Protein AF-A0A4Q3REG4-F1 (afdb_monomer)

Foldseek 3Di:
DPPDPVVVVVVVVVVPPDPPVVVPDDPPPDDDLCRQLVAQVSLVVLLVVLVVLCCDCLEVVPLLVLLVVLCDDPDPLPPDDDLSSCSNVVVDDPDHCSVVSHLVSLVVLLLSLQSSVVSLVRDDPCSLVSLLSSLQSNLVSLVSQQVNPHDDPPPDVQQQDFGAFRDNHNDPDDGGTGGSVVSNVSSVVSNVSSVVRHDPDDDPPHD

Solvent-accessible surface area (backbone atoms only — not comparable to full-atom values): 11800 Å² total; per-residue (Å²): 133,85,80,57,70,68,58,56,54,54,52,56,59,58,71,69,69,70,67,65,70,74,78,63,64,75,65,84,96,55,82,48,69,73,70,38,50,62,37,43,66,34,42,51,54,55,55,59,52,47,54,60,53,41,59,26,57,51,23,75,47,42,36,52,60,52,56,53,51,40,68,52,82,90,61,88,64,87,82,51,59,70,56,59,30,24,51,48,70,69,60,68,62,98,73,36,70,69,61,51,44,26,53,52,41,35,49,50,45,26,36,52,21,23,48,51,60,76,47,44,85,49,34,70,93,58,29,53,47,54,48,11,53,28,26,35,49,28,18,52,32,52,50,58,46,33,68,74,67,26,70,60,90,66,77,37,99,76,24,72,51,62,21,42,62,75,72,86,62,66,68,90,72,88,68,70,60,34,27,40,44,61,49,51,55,50,26,52,53,25,40,56,49,13,64,73,38,42,72,96,68,66,62,91,95,37,123

Sequence (207 aa):
MKFNKFSIVLLALLALTSCKKFLERPPEGQLTKDVALKDEQGLLDFMNGIYGYIGDADYMGGRVQILNDLLGDELKGDRFTGDFAEIYKRQNSIFGGTRDAMYLKAYKVIDRSNVALENLGVASSQKSFIEGQAKFFRGMSHFELVRLFAQPWGYTPDNSHLGIPLRIVSSAQALNRATVKEVYDQIIADLKAADTLLPASSANGKF

pLDDT: mean 89.47, std 12.59, range [46.34, 98.88]

Secondary structure (DSSP, 8-state):
----HHH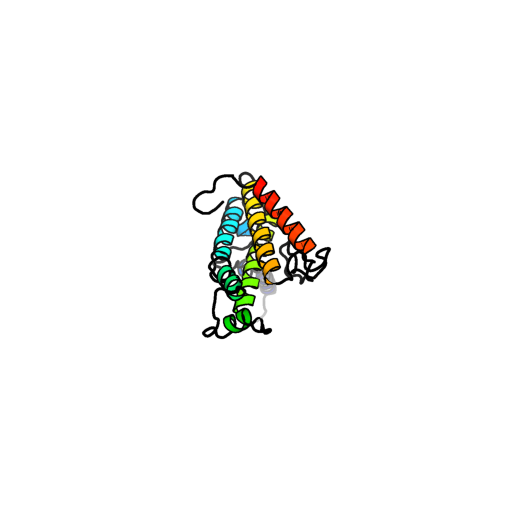HHHHHHHTT---HHHH--PPTT---HHHHTSSHHHHHHHHHHHHHHHSSTTTTTTHHHHHHHHHSSS---TT--HHHHHHHHT---S--HHHHHHHHHHHHHHHHHHHHHHTGGG-STTHHHHHHHHHHHHHHHHHHHHHHHSPPTTSSTT--SEEEE---S---S--PEEEHHHHHHHHHHHHHHHHHHS-SS-BTTB-

Radius of gyration: 25.22 Å; Cα contacts (8 Å, |Δi|>4): 231; chains: 1; bounding box: 55×36×93 Å

Structure (mmCIF, N/CA/C/O backbone):
data_AF-A0A4Q3REG4-F1
#
_entry.id   AF-A0A4Q3REG4-F1
#
loop_
_atom_site.group_PDB
_atom_site.id
_atom_site.type_symbol
_atom_site.label_atom_id
_atom_site.label_alt_id
_atom_site.label_comp_id
_atom_site.label_asym_id
_atom_site.label_entity_id
_atom_site.label_seq_id
_atom_site.pdbx_PDB_ins_code
_atom_site.Cartn_x
_atom_site.Cartn_y
_atom_site.Cartn_z
_atom_site.occupancy
_atom_site.B_iso_or_equiv
_atom_site.auth_seq_id
_atom_site.auth_comp_id
_atom_site.auth_asym_id
_atom_site.auth_atom_id
_atom_site.pdbx_PDB_model_num
ATOM 1 N N . MET A 1 1 ? 33.949 14.200 66.093 1.00 46.34 1 MET A N 1
ATOM 2 C CA . MET A 1 1 ? 32.469 14.274 66.047 1.00 46.34 1 MET A CA 1
ATOM 3 C C . MET A 1 1 ? 31.914 12.854 66.055 1.00 46.34 1 MET A C 1
ATOM 5 O O . MET A 1 1 ? 32.239 12.095 65.153 1.00 46.34 1 MET A O 1
ATOM 9 N N . LYS A 1 2 ? 31.172 12.447 67.096 1.00 52.69 2 LYS A N 1
ATOM 10 C CA . LYS A 1 2 ? 30.536 11.118 67.155 1.00 52.69 2 LYS A CA 1
ATOM 11 C C . LYS A 1 2 ? 29.239 11.186 66.346 1.00 52.69 2 LYS A C 1
ATOM 13 O O . LYS A 1 2 ? 28.274 11.783 66.810 1.00 52.69 2 LYS A O 1
ATOM 18 N N . PHE A 1 3 ? 29.232 10.648 65.129 1.00 56.88 3 PHE A N 1
ATOM 19 C CA . PHE A 1 3 ? 28.008 10.572 64.330 1.00 56.88 3 PHE A CA 1
ATOM 20 C C . PHE A 1 3 ? 26.999 9.660 65.039 1.00 56.88 3 PHE A C 1
ATOM 22 O O . PHE A 1 3 ? 27.306 8.514 65.372 1.00 56.88 3 PHE A O 1
ATOM 29 N N . ASN A 1 4 ? 25.814 10.197 65.332 1.00 66.56 4 ASN A N 1
ATOM 30 C CA . ASN A 1 4 ? 24.763 9.477 66.036 1.00 66.56 4 ASN A CA 1
ATOM 31 C C . ASN A 1 4 ? 24.224 8.370 65.114 1.00 66.56 4 ASN A C 1
ATOM 33 O O . ASN A 1 4 ? 23.751 8.662 64.016 1.00 66.56 4 ASN A O 1
ATOM 37 N N . LYS A 1 5 ? 24.303 7.099 65.536 1.00 70.75 5 LYS A N 1
ATOM 38 C CA . LYS A 1 5 ? 23.916 5.933 64.709 1.00 70.75 5 LYS A CA 1
ATOM 39 C C . LYS A 1 5 ? 22.473 6.036 64.190 1.00 70.75 5 LYS A C 1
ATOM 41 O O . LYS A 1 5 ? 22.180 5.562 63.098 1.00 70.75 5 LYS A O 1
ATOM 46 N N . PHE A 1 6 ? 21.608 6.733 64.929 1.00 75.19 6 PHE A N 1
ATOM 47 C CA . PHE A 1 6 ? 20.222 7.019 64.549 1.00 75.19 6 PHE A CA 1
ATOM 48 C C . PHE A 1 6 ? 20.100 7.900 63.291 1.00 75.19 6 PHE A C 1
ATOM 50 O O . PHE A 1 6 ? 19.226 7.679 62.459 1.00 75.19 6 PHE A O 1
ATOM 57 N N . SER A 1 7 ? 21.013 8.858 63.107 1.00 72.94 7 SER A N 1
ATOM 58 C CA . SER A 1 7 ? 21.026 9.755 61.944 1.00 72.94 7 SER A CA 1
ATOM 59 C C . SER A 1 7 ? 21.459 9.041 60.660 1.00 72.94 7 SER A C 1
ATOM 61 O O . SER A 1 7 ? 20.984 9.387 59.585 1.00 72.94 7 SER A O 1
ATOM 63 N N . ILE A 1 8 ? 22.318 8.020 60.766 1.00 78.25 8 ILE A N 1
ATOM 64 C CA . ILE A 1 8 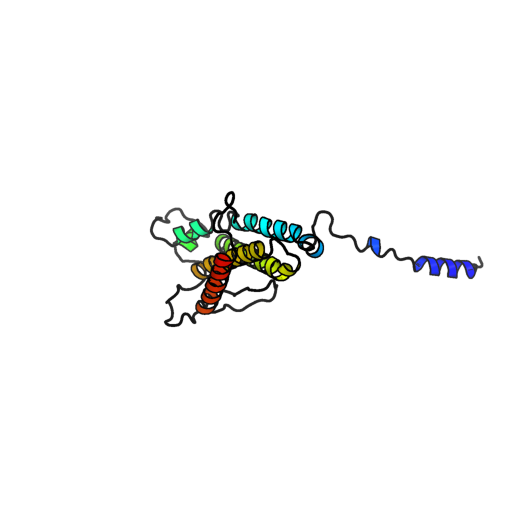? 22.774 7.218 59.617 1.00 78.25 8 ILE A CA 1
ATOM 65 C C . ILE A 1 8 ? 21.641 6.318 59.107 1.00 78.25 8 ILE A C 1
ATOM 67 O O . ILE A 1 8 ? 21.429 6.218 57.901 1.00 78.25 8 ILE A O 1
ATOM 71 N N . VAL A 1 9 ? 20.872 5.715 60.018 1.00 81.06 9 VAL A N 1
ATOM 72 C CA . VAL A 1 9 ? 19.710 4.882 59.666 1.00 81.06 9 VAL A CA 1
ATOM 73 C C . VAL A 1 9 ? 18.612 5.724 59.010 1.00 81.06 9 VAL A C 1
ATOM 75 O O . VAL A 1 9 ? 18.063 5.321 57.988 1.00 81.06 9 VAL A O 1
ATOM 78 N N . LEU A 1 10 ? 18.343 6.925 59.530 1.00 79.06 10 LEU A N 1
ATOM 79 C CA . LEU A 1 10 ? 17.345 7.830 58.954 1.00 79.06 10 LEU A CA 1
ATOM 80 C C . LEU A 1 10 ? 17.724 8.298 57.535 1.00 79.06 10 LEU A C 1
ATOM 82 O O . LEU A 1 10 ? 16.867 8.363 56.656 1.00 79.06 10 LEU A O 1
ATOM 86 N N . LEU A 1 11 ? 19.012 8.561 57.288 1.00 76.81 11 LEU A N 1
ATOM 87 C CA . LEU A 1 11 ? 19.520 8.940 55.966 1.00 76.81 11 LEU A CA 1
ATOM 88 C C . LEU A 1 11 ? 19.444 7.775 54.960 1.00 76.81 11 LEU A C 1
ATOM 90 O O . LEU A 1 11 ? 19.113 7.987 53.796 1.00 76.81 11 LEU A O 1
ATOM 94 N N . ALA A 1 12 ? 19.684 6.541 55.416 1.00 76.75 12 ALA A N 1
ATOM 95 C CA . ALA A 1 12 ? 19.541 5.339 54.594 1.00 76.75 12 ALA A CA 1
ATOM 96 C C . ALA A 1 12 ? 18.074 5.046 54.219 1.00 76.75 12 ALA A C 1
ATOM 98 O O . ALA A 1 12 ? 17.802 4.610 53.103 1.00 76.75 12 ALA A O 1
ATOM 99 N N . LEU A 1 13 ? 17.119 5.337 55.111 1.00 74.31 13 LEU A N 1
ATOM 100 C CA . LEU A 1 13 ? 15.682 5.213 54.828 1.00 74.31 13 LEU A CA 1
ATOM 101 C C . LEU A 1 13 ? 15.181 6.258 53.816 1.00 74.31 13 LEU A C 1
ATOM 103 O O . LEU A 1 13 ? 14.320 5.945 52.996 1.00 74.31 13 LEU A O 1
ATOM 107 N N . LEU A 1 14 ? 15.750 7.467 53.813 1.00 70.56 14 LEU A N 1
ATOM 108 C CA . LEU A 1 14 ? 15.436 8.501 52.818 1.00 70.56 14 LEU A CA 1
ATOM 109 C C . LEU A 1 14 ? 15.982 8.155 51.422 1.00 70.56 14 LEU A C 1
ATOM 111 O O . LEU A 1 14 ? 15.334 8.458 50.419 1.00 70.56 14 LEU A O 1
ATOM 115 N N . ALA A 1 15 ? 17.113 7.445 51.345 1.00 68.69 15 ALA A N 1
ATOM 116 C CA . ALA A 1 15 ? 17.712 7.001 50.083 1.00 68.69 15 ALA A CA 1
ATOM 117 C C . ALA A 1 15 ? 16.883 5.937 49.329 1.00 68.69 15 ALA A C 1
ATOM 119 O O . ALA A 1 15 ? 17.114 5.715 48.142 1.00 68.69 15 ALA A O 1
ATOM 120 N N . LEU A 1 16 ? 15.898 5.302 49.979 1.00 69.25 16 LEU A N 1
ATOM 121 C CA . LEU A 1 16 ? 14.999 4.326 49.344 1.00 69.25 16 LEU A CA 1
ATOM 122 C C . LEU A 1 16 ? 13.759 4.968 48.694 1.00 69.25 16 LEU A C 1
ATOM 124 O O . LEU A 1 16 ? 13.006 4.285 47.999 1.00 69.25 16 LEU A O 1
ATOM 128 N N . THR A 1 17 ? 13.550 6.279 48.857 1.00 69.00 17 THR A N 1
ATOM 129 C CA . THR A 1 17 ? 12.438 7.012 48.225 1.00 69.00 17 THR A CA 1
ATOM 130 C C . THR A 1 17 ? 12.810 7.494 46.819 1.00 69.00 17 THR A C 1
ATOM 132 O O . THR A 1 17 ? 12.911 8.681 46.532 1.00 69.00 17 THR A O 1
ATOM 135 N N . SER A 1 18 ? 13.050 6.554 45.904 1.00 66.06 18 SER A N 1
ATOM 136 C CA . SER A 1 18 ? 13.246 6.884 44.488 1.00 66.06 18 SER A CA 1
ATOM 137 C C . SER A 1 18 ? 11.902 7.227 43.833 1.00 66.06 18 SER A C 1
ATOM 139 O O . SER A 1 18 ? 10.995 6.392 43.753 1.00 66.06 18 SER A O 1
ATOM 141 N N . CYS A 1 19 ? 11.763 8.464 43.351 1.00 65.94 19 CYS A N 1
ATOM 142 C CA . CYS A 1 19 ? 10.618 8.914 42.562 1.00 65.94 19 CYS A CA 1
ATOM 143 C C . CYS A 1 19 ? 10.599 8.226 41.186 1.00 65.94 19 CYS A C 1
ATOM 145 O O . CYS A 1 19 ? 11.043 8.804 40.195 1.00 65.94 19 CYS A O 1
ATOM 147 N N . LYS A 1 20 ? 10.025 7.018 41.097 1.00 59.12 20 LYS A N 1
ATOM 148 C CA . LYS A 1 20 ? 9.842 6.292 39.821 1.00 59.12 20 LYS A CA 1
ATOM 149 C C . LYS A 1 20 ? 9.162 7.146 38.734 1.00 59.12 20 LYS A C 1
ATOM 151 O O . LYS A 1 20 ? 9.571 7.117 37.580 1.00 59.12 20 LYS A O 1
ATOM 156 N N . LYS A 1 21 ? 8.203 7.996 39.126 1.00 58.97 21 LYS A N 1
ATOM 157 C CA . LYS A 1 21 ? 7.442 8.879 38.219 1.00 58.97 21 LYS A CA 1
ATOM 158 C C . LYS A 1 21 ? 8.269 9.968 37.516 1.00 58.97 21 LYS A C 1
ATOM 160 O O . LYS A 1 21 ? 7.788 10.528 36.543 1.00 58.97 21 LYS A O 1
ATOM 165 N N . PHE A 1 22 ? 9.473 10.300 37.994 1.00 64.75 22 PHE A N 1
ATOM 166 C CA . PHE A 1 22 ? 10.332 11.292 37.328 1.00 64.75 22 PHE A CA 1
ATOM 167 C C . PHE A 1 22 ? 11.060 10.705 36.107 1.00 64.75 22 PHE A C 1
ATOM 169 O O . PHE A 1 22 ? 11.344 11.425 35.155 1.00 64.75 22 PHE A O 1
ATOM 176 N N . LEU A 1 23 ? 11.342 9.398 36.130 1.00 63.78 23 LEU A N 1
ATOM 177 C CA . LEU A 1 23 ? 12.020 8.688 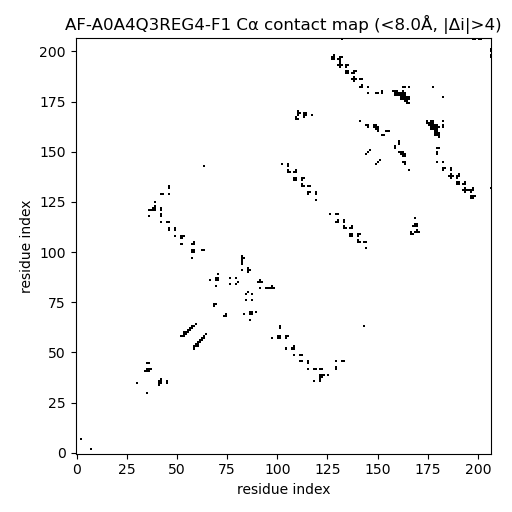35.041 1.00 63.78 23 LEU A CA 1
ATOM 178 C C . LEU A 1 23 ? 11.040 8.189 33.969 1.00 63.78 23 LEU A C 1
ATOM 180 O O . LEU A 1 23 ? 11.423 8.024 32.816 1.00 63.78 23 LEU A O 1
ATOM 184 N N . GLU A 1 24 ? 9.772 7.992 34.330 1.00 66.31 24 GLU A N 1
ATOM 185 C CA . GLU A 1 24 ? 8.699 7.588 33.418 1.00 66.31 24 GLU A CA 1
ATOM 186 C C . GLU A 1 24 ? 7.929 8.817 32.922 1.00 66.31 24 GLU A C 1
ATOM 188 O O . GLU A 1 24 ? 6.772 9.044 33.280 1.00 66.31 24 GLU A O 1
ATOM 193 N N . ARG A 1 25 ? 8.584 9.652 32.109 1.00 60.34 25 ARG A N 1
ATOM 194 C CA . ARG A 1 25 ? 7.901 10.754 31.425 1.00 60.34 25 ARG A CA 1
ATOM 195 C C . ARG A 1 25 ? 7.450 10.265 30.045 1.00 60.34 25 ARG A C 1
ATOM 197 O O . ARG A 1 25 ? 8.316 9.945 29.228 1.00 60.34 25 ARG A O 1
ATOM 204 N N . PRO A 1 26 ? 6.138 10.174 29.755 1.00 64.12 26 PRO A N 1
ATOM 205 C CA . PRO A 1 26 ? 5.700 9.894 28.395 1.00 64.12 26 PRO A CA 1
ATOM 206 C C . PRO A 1 26 ? 6.208 11.009 27.463 1.00 64.12 26 PRO A C 1
ATOM 208 O O . PRO A 1 26 ? 6.357 12.150 27.915 1.00 64.12 26 PRO A O 1
ATOM 211 N N . PRO A 1 27 ? 6.507 10.708 26.188 1.00 63.78 27 PRO A N 1
ATOM 212 C CA . PRO A 1 27 ? 7.001 11.705 25.245 1.00 63.78 27 PRO A CA 1
ATOM 213 C C . PRO A 1 27 ? 6.007 12.869 25.134 1.00 63.78 27 PRO A C 1
ATOM 215 O O . PRO A 1 27 ? 4.854 12.688 24.742 1.00 63.78 27 PRO A O 1
ATOM 218 N N . GLU A 1 28 ? 6.444 14.073 25.508 1.00 56.97 28 GLU A N 1
ATOM 219 C CA . GLU A 1 28 ? 5.602 15.267 25.440 1.00 56.97 28 GLU A CA 1
ATOM 220 C C . GLU A 1 28 ? 5.254 15.573 23.976 1.00 56.97 28 GLU A C 1
ATOM 222 O O . GLU A 1 28 ? 6.120 15.610 23.104 1.00 56.97 28 GLU A O 1
ATOM 227 N N . GLY A 1 29 ? 3.961 15.749 23.698 1.00 59.25 29 GLY A N 1
ATOM 228 C CA . GLY A 1 29 ? 3.459 16.037 22.353 1.00 59.25 29 GLY A CA 1
ATOM 229 C C . GLY A 1 29 ? 3.320 14.828 21.419 1.00 59.25 29 GLY A C 1
ATOM 230 O O . GLY A 1 29 ? 2.931 15.019 20.270 1.00 59.25 29 GLY A O 1
ATOM 231 N N . GLN A 1 30 ? 3.587 13.596 21.876 1.00 62.06 30 GLN A N 1
ATOM 232 C CA . GLN A 1 30 ? 3.333 12.382 21.091 1.00 62.06 30 GLN A CA 1
ATOM 233 C C . GLN A 1 30 ? 2.226 11.534 21.720 1.00 62.06 30 GLN A C 1
ATOM 235 O O . GLN A 1 30 ? 2.269 11.189 22.898 1.00 62.06 30 GLN A O 1
ATOM 240 N N . LEU A 1 31 ? 1.242 11.154 20.906 1.00 69.31 31 LEU A N 1
ATOM 241 C CA . LEU A 1 31 ? 0.261 10.138 21.278 1.00 69.31 31 LEU A CA 1
ATOM 242 C C . LEU A 1 31 ? 0.919 8.760 21.153 1.00 69.31 31 LEU A C 1
ATOM 244 O O . LEU A 1 31 ? 1.325 8.358 20.061 1.00 69.31 31 LEU A O 1
ATOM 248 N N . THR A 1 32 ? 1.046 8.036 22.266 1.00 77.38 32 THR A N 1
ATOM 249 C CA . THR A 1 32 ? 1.511 6.642 22.237 1.00 77.38 32 THR A CA 1
ATOM 250 C C . THR A 1 32 ? 0.463 5.756 21.563 1.00 77.38 32 THR A C 1
ATOM 252 O O . THR A 1 32 ? -0.725 6.083 21.572 1.00 77.38 32 THR A O 1
ATOM 255 N N . LYS A 1 33 ? 0.879 4.615 20.991 1.00 76.12 33 LYS A N 1
ATOM 256 C CA . LYS A 1 33 ? -0.054 3.666 20.353 1.00 76.12 33 LYS A CA 1
ATOM 257 C C . LYS A 1 33 ? -1.173 3.239 21.309 1.00 76.12 33 LYS A C 1
ATOM 259 O O . LYS A 1 33 ? -2.335 3.282 20.923 1.00 76.12 33 LYS A O 1
ATOM 264 N N . ASP A 1 34 ? -0.822 2.938 22.559 1.00 77.00 34 ASP A N 1
ATOM 265 C CA . ASP A 1 34 ? -1.773 2.493 23.586 1.00 77.00 34 ASP A CA 1
ATOM 266 C C . ASP A 1 34 ? -2.821 3.555 23.928 1.00 77.00 34 ASP A C 1
ATOM 268 O O . ASP A 1 34 ? -3.943 3.223 24.285 1.00 77.00 34 ASP A O 1
ATOM 272 N N . VAL A 1 35 ? -2.473 4.842 23.814 1.00 77.88 35 VAL A N 1
ATOM 273 C CA . VAL A 1 35 ? -3.415 5.946 24.041 1.00 77.88 35 VAL A CA 1
ATOM 274 C C . VAL A 1 35 ? -4.214 6.253 22.775 1.00 77.88 35 VAL A C 1
ATOM 276 O O . VAL A 1 35 ? -5.401 6.553 22.869 1.00 77.88 35 VAL A O 1
ATOM 279 N N . ALA A 1 36 ? -3.583 6.172 21.602 1.00 81.62 36 ALA A N 1
ATOM 280 C CA . ALA A 1 36 ? -4.201 6.484 20.317 1.00 81.62 36 ALA A CA 1
ATOM 281 C C . ALA A 1 36 ? -5.223 5.432 19.864 1.00 81.62 36 ALA A C 1
ATOM 283 O O . ALA A 1 36 ? -6.161 5.777 19.161 1.00 81.62 36 ALA A O 1
ATOM 284 N N . LEU A 1 37 ? -5.048 4.165 20.250 1.00 91.12 37 LEU A N 1
ATOM 285 C CA . LEU A 1 37 ? -5.884 3.038 19.813 1.00 91.12 37 LEU A CA 1
ATOM 286 C C . LEU A 1 37 ? -6.720 2.442 20.956 1.00 91.12 37 LEU A C 1
ATOM 288 O O . LEU A 1 37 ? -7.178 1.309 20.861 1.00 91.12 37 LEU A O 1
ATOM 292 N N . LYS A 1 38 ? -6.899 3.190 22.053 1.00 91.12 38 LYS A N 1
ATOM 293 C CA . LYS A 1 38 ? -7.574 2.706 23.270 1.00 91.12 38 LYS A CA 1
ATOM 294 C C . LYS A 1 38 ? -9.079 2.473 23.106 1.00 91.12 38 LYS A C 1
ATOM 296 O O . LYS A 1 38 ? -9.661 1.709 23.869 1.00 91.12 38 LYS A O 1
ATOM 301 N N . ASP A 1 39 ? -9.711 3.191 22.184 1.00 94.56 39 ASP A N 1
ATOM 302 C CA . ASP A 1 39 ? -11.155 3.200 21.978 1.00 94.56 39 ASP A CA 1
ATOM 303 C C . ASP A 1 39 ? -11.501 3.333 20.488 1.00 94.56 39 ASP A C 1
ATOM 305 O O . ASP A 1 39 ? -10.640 3.564 19.634 1.00 94.56 39 ASP A O 1
ATOM 309 N N . GLU A 1 40 ? -12.782 3.140 20.174 1.00 95.44 40 GLU A N 1
ATOM 310 C CA . GLU A 1 40 ? -13.303 3.177 18.807 1.00 95.44 40 GLU A CA 1
ATOM 311 C C . GLU A 1 40 ? -13.019 4.510 18.102 1.00 95.44 40 GLU A C 1
ATOM 313 O O . GLU A 1 40 ? -12.649 4.511 16.928 1.00 95.44 40 GLU A O 1
ATOM 318 N N . GLN A 1 41 ? -13.135 5.637 18.814 1.00 94.50 41 GLN A N 1
ATOM 319 C CA . GLN A 1 41 ? -12.871 6.956 18.241 1.00 94.50 41 GLN A CA 1
ATOM 320 C C . GLN A 1 41 ? -11.389 7.128 17.902 1.00 94.50 41 GLN A C 1
ATOM 322 O O . GLN A 1 41 ? -11.064 7.577 16.806 1.00 94.50 41 GLN A O 1
ATOM 327 N N . GLY A 1 42 ? -10.485 6.713 18.789 1.00 94.69 42 GLY A N 1
ATOM 328 C CA . GLY A 1 42 ? -9.050 6.735 18.529 1.00 94.69 42 GLY A CA 1
ATOM 329 C C . GLY A 1 42 ? -8.658 5.868 17.330 1.00 94.69 42 GLY A C 1
ATOM 330 O O . GLY A 1 42 ? -7.866 6.290 16.483 1.00 94.69 42 GLY A O 1
ATOM 331 N N . LEU A 1 43 ? -9.273 4.688 17.185 1.00 95.31 43 LEU A N 1
ATOM 332 C CA . LEU A 1 43 ? -9.063 3.836 16.015 1.00 95.31 43 LEU A CA 1
ATOM 333 C C . LEU A 1 43 ? -9.594 4.484 14.721 1.00 95.31 43 LEU A C 1
ATOM 335 O O . LEU A 1 43 ? -8.926 4.417 13.686 1.00 95.31 43 LEU A O 1
ATOM 339 N N . LEU A 1 44 ? -10.745 5.163 14.768 1.00 94.06 44 LEU A N 1
ATOM 340 C CA . LEU A 1 44 ? -11.271 5.945 13.640 1.00 94.06 44 LEU A CA 1
ATOM 341 C C . LEU A 1 44 ? -10.357 7.113 13.265 1.00 94.06 44 LEU A C 1
ATOM 343 O O . LEU A 1 44 ? -10.099 7.342 12.083 1.00 94.06 44 LEU A O 1
ATOM 347 N N . ASP A 1 45 ? -9.832 7.840 14.246 1.00 93.62 45 ASP A N 1
ATOM 348 C CA . ASP A 1 45 ? -8.901 8.947 14.021 1.00 93.62 45 ASP A CA 1
ATOM 349 C C . ASP A 1 45 ? -7.586 8.439 13.414 1.00 93.62 45 ASP A C 1
ATOM 351 O O . ASP A 1 45 ? -7.042 9.023 12.470 1.00 93.62 45 ASP A O 1
ATOM 355 N N . PHE A 1 46 ? -7.103 7.287 13.885 1.00 94.31 46 PHE A N 1
ATOM 356 C CA . PHE A 1 46 ? -5.942 6.617 13.317 1.00 94.31 46 PHE A CA 1
ATOM 357 C C . PHE A 1 46 ? -6.166 6.201 11.855 1.00 94.31 46 PHE A C 1
ATOM 359 O O . PHE A 1 46 ? -5.276 6.425 11.019 1.00 94.31 46 PHE A O 1
ATOM 366 N N . MET A 1 47 ? -7.342 5.639 11.547 1.00 94.38 47 MET A N 1
ATOM 367 C CA . MET A 1 47 ? -7.766 5.305 10.184 1.00 94.38 47 MET A CA 1
ATOM 368 C C . MET A 1 47 ? -7.846 6.545 9.298 1.00 94.38 47 MET A C 1
ATOM 370 O O . MET A 1 47 ? -7.305 6.546 8.194 1.00 94.38 47 MET A O 1
ATOM 374 N N . ASN A 1 48 ? -8.424 7.638 9.799 1.00 92.56 48 ASN A N 1
ATOM 375 C CA . ASN A 1 48 ? -8.460 8.921 9.100 1.00 92.56 48 ASN A CA 1
ATOM 376 C C . ASN A 1 48 ? -7.054 9.424 8.739 1.00 92.56 48 ASN A C 1
ATOM 378 O O . ASN A 1 48 ? -6.857 9.991 7.665 1.00 92.56 48 ASN A O 1
ATOM 382 N N . GLY A 1 49 ? -6.059 9.165 9.591 1.00 93.25 49 GLY A N 1
ATOM 383 C CA . GLY A 1 49 ? -4.662 9.492 9.311 1.00 93.25 49 GLY A CA 1
ATOM 384 C C . GLY A 1 49 ? -4.077 8.776 8.086 1.00 93.25 49 GLY A C 1
ATOM 385 O O . GLY A 1 49 ? -3.134 9.291 7.488 1.00 93.25 49 GLY A O 1
ATOM 386 N N . ILE A 1 50 ? -4.620 7.623 7.670 1.00 95.69 50 ILE A N 1
ATOM 387 C CA . ILE A 1 50 ? -4.150 6.887 6.480 1.00 95.69 50 ILE A CA 1
ATOM 388 C C . ILE A 1 50 ? -4.367 7.702 5.200 1.00 95.69 50 ILE A C 1
ATOM 390 O O . ILE A 1 50 ? -3.493 7.706 4.333 1.00 95.69 50 ILE A O 1
ATOM 394 N N . TYR A 1 51 ? -5.452 8.476 5.110 1.00 94.38 51 TYR A N 1
ATOM 395 C CA . TYR A 1 51 ? -5.718 9.340 3.954 1.00 94.38 51 TYR A CA 1
ATOM 396 C C . TYR A 1 51 ? -4.590 10.348 3.692 1.00 94.38 51 TYR A C 1
ATOM 398 O O . TYR A 1 51 ? -4.302 10.646 2.537 1.00 94.38 51 TYR A O 1
ATOM 406 N N . GLY A 1 52 ? -3.898 10.820 4.736 1.00 94.50 52 GLY A N 1
ATOM 407 C CA . GLY A 1 52 ? -2.734 11.698 4.580 1.00 94.50 52 GLY A CA 1
ATOM 408 C C . GLY A 1 52 ? -1.539 11.011 3.909 1.00 94.50 52 GLY A C 1
ATOM 409 O O . GLY A 1 52 ? -0.810 11.650 3.161 1.00 94.50 52 GLY A O 1
ATOM 410 N N . TYR A 1 53 ? -1.360 9.703 4.122 1.00 95.25 53 TYR A N 1
ATOM 411 C CA . TYR A 1 53 ? -0.329 8.916 3.433 1.00 95.25 53 TYR A CA 1
ATOM 412 C C . TYR A 1 53 ? -0.727 8.583 1.998 1.00 95.25 53 TYR A C 1
ATOM 414 O O . TYR A 1 53 ? 0.138 8.482 1.133 1.00 95.25 53 TYR A O 1
ATOM 422 N N . ILE A 1 54 ? -2.024 8.408 1.750 1.00 95.12 54 ILE A N 1
ATOM 423 C CA . ILE A 1 54 ? -2.560 8.162 0.412 1.00 95.12 54 ILE A CA 1
ATOM 424 C C . ILE A 1 54 ? -2.417 9.409 -0.452 1.00 95.12 54 ILE A C 1
ATOM 426 O O . ILE A 1 54 ? -1.791 9.341 -1.505 1.00 95.12 54 ILE A O 1
ATOM 430 N N . GLY A 1 55 ? -2.913 10.552 0.019 1.00 94.88 55 GLY A N 1
ATOM 431 C CA . GLY A 1 55 ? -2.842 11.828 -0.697 1.00 94.88 55 GLY A CA 1
ATOM 432 C C . GLY A 1 55 ? -1.441 12.438 -0.795 1.00 94.88 55 GLY A C 1
ATOM 433 O O . GLY A 1 55 ? -1.287 13.520 -1.353 1.00 94.88 55 GLY A O 1
ATOM 434 N N . ASP A 1 56 ? -0.423 11.773 -0.255 1.00 96.75 56 ASP A N 1
ATOM 435 C CA . ASP A 1 56 ? 0.959 12.221 -0.322 1.00 96.75 56 ASP A CA 1
ATOM 436 C C . ASP A 1 56 ? 1.476 12.213 -1.769 1.00 96.75 56 ASP A C 1
ATOM 438 O O . ASP A 1 56 ? 1.206 11.286 -2.543 1.00 96.75 56 ASP A O 1
ATOM 442 N N . ALA A 1 57 ? 2.246 13.242 -2.128 1.00 96.75 57 ALA A N 1
ATOM 443 C CA . ALA A 1 57 ? 2.787 13.410 -3.472 1.00 96.75 57 ALA A CA 1
ATOM 444 C C . ALA A 1 57 ? 3.713 12.261 -3.892 1.00 96.75 57 ALA A C 1
ATOM 446 O O . ALA A 1 57 ? 3.837 12.017 -5.087 1.00 96.75 57 ALA A O 1
ATOM 447 N N . ASP A 1 58 ? 4.317 11.535 -2.943 1.00 96.50 58 ASP A N 1
ATOM 448 C CA . ASP A 1 58 ? 5.142 10.356 -3.209 1.00 96.50 58 ASP A CA 1
ATOM 449 C C . ASP A 1 58 ? 4.328 9.075 -3.440 1.00 96.50 58 ASP A C 1
ATOM 451 O O . ASP A 1 58 ? 4.918 8.040 -3.738 1.00 96.50 58 ASP A O 1
ATOM 455 N N . TYR A 1 59 ? 2.994 9.108 -3.352 1.00 97.00 59 TYR A N 1
ATOM 456 C CA . TYR A 1 59 ? 2.142 7.936 -3.575 1.00 97.00 59 TYR A CA 1
ATOM 457 C C . TYR A 1 59 ? 0.945 8.223 -4.492 1.00 97.00 59 TYR A C 1
ATOM 459 O O . TYR A 1 59 ? 1.156 8.450 -5.685 1.00 97.00 59 TYR A O 1
ATOM 467 N N . MET A 1 60 ? -0.300 8.181 -3.993 1.00 95.62 60 MET A N 1
ATOM 468 C CA . MET A 1 60 ? -1.496 8.392 -4.827 1.00 95.62 60 MET A CA 1
ATOM 469 C C . MET A 1 60 ? -1.728 9.869 -5.163 1.00 95.62 60 MET A C 1
ATOM 471 O O . MET A 1 60 ? -2.485 10.158 -6.087 1.00 95.62 60 MET A O 1
ATOM 475 N N . GLY A 1 61 ? -1.051 10.797 -4.476 1.00 95.69 61 GLY A N 1
ATOM 476 C CA . GLY A 1 61 ? -1.089 12.232 -4.768 1.00 95.69 61 GLY A CA 1
ATOM 477 C C . GLY A 1 61 ? -0.389 12.649 -6.069 1.00 95.69 61 GLY A C 1
ATOM 478 O O . GLY A 1 61 ? -0.333 13.838 -6.365 1.00 95.69 61 GLY A O 1
ATOM 479 N N . GLY A 1 62 ? 0.151 11.704 -6.846 1.00 95.19 62 GLY A N 1
ATOM 480 C CA . GLY A 1 62 ? 0.689 11.966 -8.184 1.00 95.19 62 GLY A CA 1
ATOM 481 C C . GLY A 1 62 ? 1.811 11.020 -8.598 1.00 95.19 62 GLY A C 1
ATOM 482 O O . GLY A 1 62 ? 1.989 10.760 -9.789 1.00 95.19 62 GLY A O 1
ATOM 483 N N . ARG A 1 63 ? 2.577 10.477 -7.639 1.00 95.38 63 ARG A N 1
ATOM 484 C CA . ARG A 1 63 ? 3.758 9.670 -7.968 1.00 95.38 63 ARG A CA 1
ATOM 485 C C . ARG A 1 63 ? 3.417 8.427 -8.759 1.00 95.38 63 ARG A C 1
ATOM 487 O O . ARG A 1 63 ? 4.119 8.126 -9.716 1.00 95.38 63 ARG A O 1
ATOM 494 N N . VAL A 1 64 ? 2.367 7.708 -8.376 1.00 95.19 64 VAL A N 1
ATOM 495 C CA . VAL A 1 64 ? 1.974 6.501 -9.103 1.00 95.19 64 VAL A CA 1
ATOM 496 C C . VAL A 1 64 ? 1.617 6.833 -10.541 1.00 95.19 64 VAL A C 1
ATOM 498 O O . VAL A 1 64 ? 2.117 6.174 -11.444 1.00 95.19 64 VAL A O 1
ATOM 501 N N . GLN A 1 65 ? 0.835 7.878 -10.775 1.00 94.06 65 GLN A N 1
ATOM 502 C CA . GLN A 1 65 ? 0.443 8.319 -12.110 1.00 94.06 65 GLN A CA 1
ATOM 503 C C . GLN A 1 65 ? 1.687 8.638 -12.951 1.00 94.06 65 GLN A C 1
ATOM 505 O O . GLN A 1 65 ? 1.881 8.032 -13.999 1.00 94.06 65 GLN A O 1
ATOM 510 N N . ILE A 1 66 ? 2.605 9.450 -12.410 1.00 94.19 66 ILE A N 1
ATOM 511 C CA . ILE A 1 66 ? 3.878 9.791 -13.065 1.00 94.19 66 ILE A CA 1
ATOM 512 C C . ILE A 1 66 ? 4.684 8.535 -13.417 1.00 94.19 66 ILE A C 1
ATOM 514 O O . ILE A 1 66 ? 5.193 8.421 -14.527 1.00 94.19 66 ILE A O 1
ATOM 518 N N . LEU A 1 67 ? 4.822 7.585 -12.487 1.00 93.94 67 LEU A N 1
ATOM 519 C CA . LEU A 1 67 ? 5.588 6.361 -12.732 1.00 93.94 67 LEU A CA 1
ATOM 520 C C . LEU A 1 67 ? 4.975 5.498 -13.840 1.00 93.94 67 LEU A C 1
ATOM 522 O O . LEU A 1 67 ? 5.723 4.916 -14.621 1.00 93.94 67 LEU A O 1
ATOM 526 N N . ASN A 1 68 ? 3.644 5.412 -13.915 1.00 93.19 68 ASN A N 1
ATOM 527 C CA . ASN A 1 68 ? 2.976 4.661 -14.979 1.00 93.19 68 ASN A CA 1
ATOM 528 C C . ASN A 1 68 ? 3.127 5.369 -16.335 1.00 93.19 68 ASN A C 1
ATOM 530 O O . ASN A 1 68 ? 3.475 4.706 -17.307 1.00 93.19 68 ASN A O 1
ATOM 534 N N . ASP A 1 69 ? 2.972 6.694 -16.389 1.00 93.88 69 ASP A N 1
ATOM 535 C CA . ASP A 1 69 ? 3.119 7.465 -17.632 1.00 93.88 69 ASP A CA 1
ATOM 536 C C . ASP A 1 69 ? 4.551 7.406 -18.183 1.00 93.88 69 ASP A C 1
ATOM 538 O O . ASP A 1 69 ? 4.755 7.275 -19.388 1.00 93.88 69 ASP A O 1
ATOM 542 N N . LEU A 1 70 ? 5.564 7.432 -17.305 1.00 94.44 70 LEU A N 1
ATOM 543 C CA . LEU A 1 70 ? 6.968 7.261 -17.700 1.00 94.44 70 LEU A CA 1
ATOM 544 C C . LEU A 1 70 ? 7.253 5.882 -18.309 1.00 94.44 70 LEU A C 1
ATOM 546 O O . LEU A 1 70 ? 8.207 5.748 -19.067 1.00 94.44 70 LEU A O 1
ATOM 550 N N . LEU A 1 71 ? 6.470 4.859 -17.961 1.00 93.00 71 LEU A N 1
ATOM 551 C CA . LEU A 1 71 ? 6.609 3.503 -18.498 1.00 93.00 71 LEU A CA 1
ATOM 552 C C . LEU A 1 71 ? 5.723 3.249 -19.729 1.00 93.00 71 LEU A C 1
ATOM 554 O O . LEU A 1 71 ? 5.849 2.179 -20.336 1.00 93.00 71 LEU A O 1
ATOM 558 N N . GLY A 1 72 ? 4.857 4.202 -20.081 1.00 92.56 72 GLY A N 1
ATOM 559 C CA . GLY A 1 72 ? 4.066 4.214 -21.309 1.00 92.56 72 GLY A CA 1
ATOM 560 C C . GLY A 1 72 ? 4.836 4.764 -22.513 1.00 92.56 72 GLY A C 1
ATOM 561 O O . GLY A 1 72 ? 6.054 4.937 -22.476 1.00 92.56 72 GLY A O 1
ATOM 562 N N . ASP A 1 73 ? 4.111 5.029 -23.596 1.00 92.75 73 ASP A N 1
ATOM 563 C CA . ASP A 1 73 ? 4.626 5.473 -24.899 1.00 92.75 73 ASP A CA 1
ATOM 564 C C . ASP A 1 73 ? 4.163 6.885 -25.309 1.00 92.75 73 ASP A C 1
ATOM 566 O O . ASP A 1 73 ? 4.545 7.387 -26.366 1.00 92.75 73 ASP A O 1
ATOM 570 N N . GLU A 1 74 ? 3.414 7.572 -24.444 1.00 92.56 74 GLU A N 1
ATOM 571 C CA . GLU A 1 74 ? 2.849 8.906 -24.709 1.00 92.56 74 GLU A CA 1
ATOM 572 C C . GLU A 1 74 ? 3.855 10.063 -24.525 1.00 92.56 74 GLU A C 1
ATOM 574 O O . GLU A 1 74 ? 3.627 11.196 -24.960 1.00 92.56 74 GLU A O 1
ATOM 579 N N . LEU A 1 75 ? 4.990 9.812 -23.866 1.00 92.19 75 LEU A N 1
ATOM 580 C CA . LEU A 1 75 ? 6.005 10.821 -23.546 1.00 92.19 75 LEU A CA 1
ATOM 581 C C . LEU A 1 75 ? 7.248 10.623 -24.420 1.00 92.19 75 LEU A C 1
ATOM 583 O O . LEU A 1 75 ? 7.676 9.503 -24.645 1.00 92.19 75 LEU A O 1
ATOM 587 N N . LYS A 1 76 ? 7.881 11.713 -24.878 1.00 89.88 76 LYS A N 1
ATOM 588 C CA . LYS A 1 76 ? 9.093 11.639 -25.729 1.00 89.88 76 LYS A CA 1
ATOM 589 C C . LYS A 1 76 ? 10.399 11.402 -24.962 1.00 89.88 76 LYS A C 1
ATOM 591 O O . LYS A 1 76 ? 11.394 10.998 -25.548 1.00 89.88 76 LYS A O 1
ATOM 596 N N . GLY A 1 77 ? 10.434 11.686 -23.661 1.00 89.88 77 GLY A N 1
ATOM 597 C CA . GLY A 1 77 ? 11.585 11.412 -22.793 1.00 89.88 77 GLY A CA 1
ATOM 598 C C . GLY A 1 77 ? 12.829 12.296 -22.934 1.00 89.88 77 GLY A C 1
ATOM 599 O O . GLY A 1 77 ? 13.649 12.309 -22.018 1.00 89.88 77 GLY A O 1
ATOM 600 N N . ASP A 1 78 ? 12.960 13.084 -24.008 1.00 90.62 78 ASP A N 1
ATOM 601 C CA . ASP A 1 78 ? 14.166 13.876 -24.334 1.00 90.62 78 ASP A CA 1
ATOM 602 C C . ASP A 1 78 ? 14.619 14.863 -23.243 1.00 90.62 78 ASP A C 1
ATOM 604 O O . ASP A 1 78 ? 15.774 15.286 -23.215 1.00 90.62 78 ASP A O 1
ATOM 608 N N . ARG A 1 79 ? 13.703 15.266 -22.356 1.00 92.19 79 ARG A N 1
ATOM 609 C CA . ARG A 1 79 ? 13.950 16.249 -21.289 1.00 92.19 79 ARG A CA 1
ATOM 610 C C . ARG A 1 79 ? 13.984 15.648 -19.887 1.00 92.19 79 ARG A C 1
AT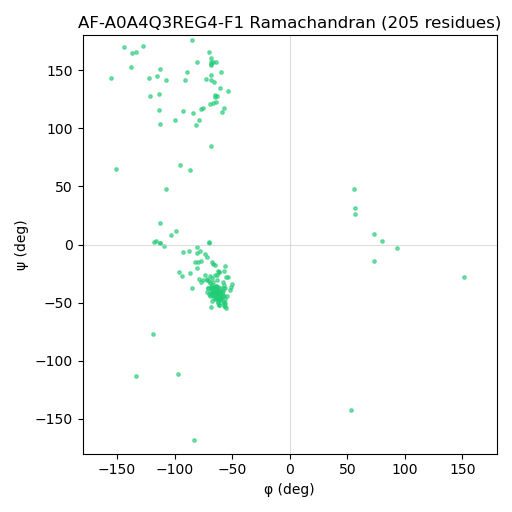OM 612 O O . ARG A 1 79 ? 14.174 16.394 -18.929 1.00 92.19 79 ARG A O 1
ATOM 619 N N . PHE A 1 80 ? 13.774 14.341 -19.737 1.00 93.44 80 PHE A N 1
ATOM 620 C CA . PHE A 1 80 ? 13.850 13.723 -18.417 1.00 93.44 80 PHE A CA 1
ATOM 621 C C . PHE A 1 80 ? 15.302 13.632 -17.953 1.00 93.44 80 PHE A C 1
ATOM 623 O O . PHE A 1 80 ? 16.215 13.353 -18.732 1.00 93.44 80 PHE A O 1
ATOM 630 N N . THR A 1 81 ? 15.503 13.847 -16.657 1.00 92.31 81 THR A N 1
ATOM 631 C CA . THR A 1 81 ? 16.794 13.743 -15.970 1.00 92.31 81 THR A CA 1
ATOM 632 C C . THR A 1 81 ? 16.630 12.939 -14.680 1.00 92.31 81 THR A C 1
ATOM 634 O O . THR A 1 81 ? 15.504 12.693 -14.237 1.00 92.31 81 THR A O 1
ATOM 637 N N . GLY A 1 82 ? 17.749 12.499 -14.095 1.00 91.56 82 GLY A N 1
ATOM 638 C CA . GLY A 1 82 ? 17.759 11.715 -12.855 1.00 91.56 82 GLY A CA 1
ATOM 639 C C . GLY A 1 82 ? 16.860 10.477 -12.923 1.00 91.56 82 GLY A C 1
ATOM 640 O O . GLY A 1 82 ? 16.729 9.856 -13.980 1.00 91.56 82 GLY A O 1
ATOM 641 N N . ASP A 1 83 ? 16.194 10.167 -11.810 1.00 92.25 83 ASP A N 1
ATOM 642 C CA . ASP A 1 83 ? 15.321 8.997 -11.667 1.00 92.25 83 ASP A CA 1
ATOM 643 C C . ASP A 1 83 ? 14.264 8.887 -12.773 1.00 92.25 83 ASP A C 1
ATOM 645 O O . ASP A 1 83 ? 13.995 7.792 -13.259 1.00 92.25 83 ASP A O 1
ATOM 649 N N . PHE A 1 84 ? 13.668 10.003 -13.206 1.00 93.19 84 PHE A N 1
ATOM 650 C CA . PHE A 1 84 ? 12.644 9.971 -14.254 1.00 93.19 84 PHE A CA 1
ATOM 651 C C . PHE A 1 84 ? 13.213 9.526 -15.603 1.00 93.19 84 PHE A C 1
ATOM 653 O O . PHE A 1 84 ? 12.554 8.778 -16.324 1.00 93.19 84 PHE A O 1
ATOM 660 N N . ALA A 1 85 ? 14.447 9.926 -15.928 1.00 93.44 85 ALA A N 1
ATOM 661 C CA . ALA A 1 85 ? 15.125 9.443 -17.128 1.00 93.44 85 ALA A CA 1
ATOM 662 C C . ALA A 1 85 ? 15.440 7.950 -17.031 1.00 93.44 85 ALA A C 1
ATOM 664 O O . ALA A 1 85 ? 15.268 7.230 -18.013 1.00 93.44 85 ALA A O 1
ATOM 665 N N . GLU A 1 86 ? 15.890 7.487 -15.862 1.00 93.44 86 GLU A N 1
ATOM 666 C CA . GLU A 1 86 ? 16.186 6.071 -15.631 1.00 93.44 86 GLU A CA 1
ATOM 667 C C . GLU A 1 86 ? 14.935 5.204 -15.785 1.00 93.44 86 GLU A C 1
ATOM 669 O O . GLU A 1 86 ? 14.973 4.193 -16.487 1.00 93.44 86 GLU A O 1
ATOM 674 N N . ILE A 1 87 ? 13.819 5.626 -15.183 1.00 93.25 87 ILE A N 1
ATOM 675 C CA . ILE A 1 87 ? 12.536 4.921 -15.259 1.00 93.25 87 ILE A CA 1
ATOM 676 C C . ILE A 1 87 ? 12.043 4.871 -16.704 1.00 93.25 87 ILE A C 1
ATOM 678 O O . ILE A 1 87 ? 11.771 3.780 -17.204 1.00 93.25 87 ILE A O 1
ATOM 682 N N . TYR A 1 88 ? 12.013 6.016 -17.394 1.00 94.88 88 TYR A N 1
ATOM 683 C CA . TYR A 1 88 ? 11.572 6.102 -18.788 1.00 94.88 88 TYR A CA 1
ATOM 684 C C . TYR A 1 88 ? 12.405 5.214 -19.720 1.00 94.88 88 TYR A C 1
ATOM 686 O O . TYR A 1 88 ? 11.876 4.457 -20.530 1.00 94.88 88 TYR A O 1
ATOM 694 N N . LYS A 1 89 ? 13.735 5.241 -19.565 1.00 93.44 89 LYS A N 1
ATOM 695 C CA . LYS A 1 89 ? 14.656 4.426 -20.372 1.00 93.44 89 LYS A CA 1
ATOM 696 C C . LYS A 1 89 ? 14.719 2.964 -19.928 1.00 93.44 89 LYS A C 1
ATOM 698 O O . LYS A 1 89 ? 15.402 2.176 -20.576 1.00 93.44 89 LYS A O 1
ATOM 703 N N . ARG A 1 90 ? 14.047 2.596 -18.829 1.00 92.25 90 ARG A N 1
ATOM 704 C CA . ARG A 1 90 ? 14.128 1.274 -18.181 1.00 92.25 90 ARG A CA 1
ATOM 705 C C . ARG A 1 90 ? 15.563 0.900 -17.779 1.00 92.25 90 ARG A C 1
ATOM 707 O O . ARG A 1 90 ? 15.928 -0.271 -17.746 1.00 92.25 90 ARG A O 1
ATOM 714 N N . GLN A 1 91 ? 16.370 1.903 -17.443 1.00 90.94 91 GLN A N 1
ATOM 715 C CA . GLN A 1 91 ? 17.775 1.798 -17.035 1.00 90.94 91 GLN A CA 1
ATOM 716 C C . GLN A 1 91 ? 17.913 2.073 -15.535 1.00 90.94 91 GLN A C 1
ATOM 718 O O . GLN A 1 91 ? 18.724 2.885 -15.104 1.00 90.94 91 GLN A O 1
ATOM 723 N N . ASN A 1 92 ? 17.059 1.425 -14.747 1.00 85.00 92 ASN A N 1
ATOM 724 C CA . ASN A 1 92 ? 16.944 1.680 -13.317 1.00 85.00 92 ASN A CA 1
ATOM 725 C C . ASN A 1 92 ? 18.217 1.261 -12.578 1.00 85.00 92 ASN A C 1
ATOM 727 O O . ASN A 1 92 ? 18.591 0.086 -12.608 1.00 85.00 92 ASN A O 1
ATOM 731 N N . SER A 1 93 ? 18.844 2.208 -11.884 1.00 87.25 93 SER A N 1
ATOM 732 C CA . SER A 1 93 ? 19.933 1.914 -10.960 1.00 87.25 93 SER A CA 1
ATOM 733 C C . SER A 1 93 ? 19.399 1.517 -9.574 1.00 87.25 93 SER A C 1
ATOM 735 O O . SER A 1 93 ? 18.193 1.543 -9.311 1.00 87.25 93 SER A O 1
ATOM 737 N N . ILE A 1 94 ? 20.306 1.140 -8.667 1.00 84.12 94 ILE A N 1
ATOM 738 C CA . ILE A 1 94 ? 19.967 0.925 -7.250 1.00 84.12 94 ILE A CA 1
ATOM 739 C C . ILE A 1 94 ? 19.690 2.237 -6.499 1.00 84.12 94 ILE A C 1
ATOM 741 O O . ILE A 1 94 ? 19.232 2.195 -5.363 1.00 84.12 94 ILE A O 1
ATOM 745 N N . PHE A 1 95 ? 19.990 3.388 -7.106 1.00 80.88 95 PHE A N 1
ATOM 746 C CA . PHE A 1 95 ? 19.716 4.705 -6.550 1.00 80.88 95 PHE A CA 1
ATOM 747 C C . PHE A 1 95 ? 18.445 5.235 -7.211 1.00 80.88 95 PHE A C 1
ATOM 749 O O . PHE A 1 95 ? 18.451 5.583 -8.385 1.00 80.88 95 PHE A O 1
ATOM 756 N N . GLY A 1 96 ? 17.333 5.262 -6.479 1.00 84.75 96 GLY A N 1
ATOM 757 C CA . GLY A 1 96 ? 16.060 5.681 -7.056 1.00 84.75 96 GLY A CA 1
ATOM 758 C C . GLY A 1 96 ? 15.146 6.308 -6.027 1.00 84.75 96 GLY A C 1
ATOM 759 O O . GLY A 1 96 ? 14.073 5.772 -5.773 1.00 84.75 96 GLY A O 1
ATOM 760 N N . GLY A 1 97 ? 15.532 7.457 -5.467 1.00 91.69 97 GLY A N 1
ATOM 761 C CA . GLY A 1 97 ? 14.778 8.126 -4.399 1.00 91.69 97 GLY A CA 1
ATOM 762 C C . GLY A 1 97 ? 13.286 8.289 -4.713 1.00 91.69 97 GLY A C 1
ATOM 763 O O . GLY A 1 97 ? 12.442 8.135 -3.838 1.00 91.69 97 GLY A O 1
ATOM 764 N N . THR A 1 98 ? 12.949 8.497 -5.982 1.00 92.06 98 THR A N 1
ATOM 765 C CA . THR A 1 98 ? 11.585 8.521 -6.512 1.00 92.06 98 THR A CA 1
ATOM 766 C C . THR A 1 98 ? 10.834 7.195 -6.337 1.00 92.06 98 THR A C 1
ATOM 768 O O . THR A 1 98 ? 9.711 7.192 -5.826 1.00 92.06 98 THR A O 1
ATOM 771 N N . ARG A 1 99 ? 11.419 6.068 -6.771 1.00 91.38 99 ARG A N 1
ATOM 772 C CA . ARG A 1 99 ? 10.782 4.744 -6.643 1.00 91.38 99 ARG A CA 1
ATOM 773 C C . ARG A 1 99 ? 10.768 4.296 -5.184 1.00 91.38 99 ARG A C 1
ATOM 775 O O . ARG A 1 99 ? 9.785 3.714 -4.738 1.00 91.38 99 ARG A O 1
ATOM 782 N N . ASP A 1 100 ? 11.833 4.609 -4.451 1.00 94.00 100 ASP A N 1
ATOM 783 C CA . ASP A 1 100 ? 12.032 4.217 -3.060 1.00 94.00 100 ASP A CA 1
ATOM 784 C C . ASP A 1 100 ? 11.030 4.933 -2.156 1.00 94.00 100 ASP A C 1
ATOM 786 O O . ASP A 1 100 ? 10.432 4.308 -1.280 1.00 94.00 100 ASP A O 1
ATOM 790 N N . ALA A 1 101 ? 10.778 6.223 -2.404 1.00 95.31 101 ALA A N 1
ATOM 791 C CA . ALA A 1 101 ? 9.763 6.990 -1.692 1.00 95.31 101 ALA A CA 1
ATOM 792 C C . ALA A 1 101 ? 8.356 6.423 -1.925 1.00 95.31 101 ALA A C 1
ATOM 794 O O . ALA A 1 101 ? 7.620 6.228 -0.954 1.00 95.31 101 ALA A O 1
ATOM 795 N N . MET A 1 102 ? 8.008 6.087 -3.174 1.00 96.00 102 MET A N 1
ATOM 796 C CA . MET A 1 102 ? 6.721 5.460 -3.501 1.00 96.00 102 MET A CA 1
ATOM 797 C C . MET A 1 102 ? 6.565 4.102 -2.823 1.00 96.00 102 MET A C 1
ATOM 799 O O . MET A 1 102 ? 5.567 3.863 -2.136 1.00 96.00 102 MET A O 1
ATOM 803 N N . TYR A 1 103 ? 7.579 3.244 -2.948 1.00 96.44 103 TYR A N 1
ATOM 804 C CA . TYR A 1 103 ? 7.603 1.922 -2.334 1.00 96.44 103 TYR A CA 1
ATOM 805 C C . TYR A 1 103 ? 7.432 2.024 -0.814 1.00 96.44 103 TYR A C 1
ATOM 807 O O . TYR A 1 103 ? 6.564 1.377 -0.223 1.00 96.44 103 TYR A O 1
ATOM 815 N N . LEU A 1 104 ? 8.209 2.901 -0.172 1.00 96.38 104 LEU A N 1
ATOM 816 C CA . LEU A 1 104 ? 8.138 3.149 1.264 1.00 96.38 104 LEU A CA 1
ATOM 817 C C . LEU A 1 104 ? 6.761 3.671 1.684 1.00 96.38 104 LEU A C 1
ATOM 819 O O . LEU A 1 104 ? 6.239 3.255 2.720 1.00 96.38 104 LEU A O 1
ATOM 823 N N . LYS A 1 105 ? 6.162 4.585 0.915 1.00 97.50 105 LYS A N 1
ATOM 824 C CA . LYS A 1 105 ? 4.854 5.158 1.245 1.00 97.50 105 LYS A CA 1
ATOM 825 C C . LYS A 1 105 ? 3.743 4.112 1.147 1.00 97.50 105 LYS A C 1
ATOM 827 O O . LYS A 1 105 ? 2.947 4.013 2.078 1.00 97.50 105 LYS A O 1
ATOM 832 N N . ALA A 1 106 ? 3.745 3.278 0.108 1.00 98.06 106 ALA A N 1
ATOM 833 C CA . ALA A 1 106 ? 2.792 2.179 -0.028 1.00 98.06 106 ALA A CA 1
ATOM 834 C C . ALA A 1 106 ? 2.903 1.179 1.140 1.00 98.06 106 ALA A C 1
ATOM 836 O O . ALA A 1 106 ? 1.895 0.820 1.749 1.00 98.06 106 ALA A O 1
ATOM 837 N N . TYR A 1 107 ? 4.121 0.798 1.546 1.00 98.06 107 TYR A N 1
ATOM 838 C CA . TYR A 1 107 ? 4.302 -0.070 2.717 1.00 98.06 107 TYR A CA 1
ATOM 839 C C . TYR A 1 107 ? 3.921 0.592 4.045 1.00 98.06 107 TYR A C 1
ATOM 841 O O . TYR A 1 107 ? 3.457 -0.108 4.942 1.00 98.06 107 TYR A O 1
ATOM 849 N N . LYS A 1 108 ? 4.033 1.921 4.177 1.00 97.69 108 LYS A N 1
ATOM 850 C CA . LYS A 1 108 ? 3.489 2.650 5.337 1.00 97.69 108 LYS A CA 1
ATOM 851 C C . LYS A 1 108 ? 1.962 2.586 5.386 1.00 97.69 108 LYS A C 1
ATOM 853 O O . LYS A 1 108 ? 1.409 2.424 6.469 1.00 97.69 108 LYS A O 1
ATOM 858 N N . VAL A 1 109 ? 1.276 2.683 4.245 1.00 98.31 109 VAL A N 1
ATOM 859 C CA . VAL A 1 109 ? -0.188 2.509 4.180 1.00 98.31 109 VAL A CA 1
ATOM 860 C C . VAL A 1 109 ? -0.582 1.085 4.578 1.00 98.31 109 VAL A C 1
ATOM 862 O O . VAL A 1 109 ? -1.484 0.910 5.399 1.00 98.31 109 VAL A O 1
ATOM 865 N N . ILE A 1 110 ? 0.138 0.075 4.080 1.00 98.69 110 ILE A N 1
ATOM 866 C CA . ILE A 1 110 ? -0.075 -1.333 4.451 1.00 98.69 110 ILE A CA 1
ATOM 867 C C . ILE A 1 110 ? 0.140 -1.556 5.951 1.00 98.69 110 ILE A C 1
ATOM 869 O O . ILE A 1 110 ? -0.706 -2.166 6.600 1.00 98.69 110 ILE A O 1
ATOM 873 N N . ASP A 1 111 ? 1.238 -1.051 6.514 1.00 98.06 111 ASP A N 1
ATOM 874 C CA . ASP A 1 111 ? 1.547 -1.197 7.939 1.00 98.06 111 ASP A CA 1
ATOM 875 C C . ASP A 1 111 ? 0.468 -0.561 8.818 1.00 98.06 111 ASP A C 1
ATOM 877 O O . ASP A 1 111 ? -0.061 -1.209 9.718 1.00 98.06 111 ASP A O 1
ATOM 881 N N . ARG A 1 112 ? 0.045 0.668 8.497 1.00 97.38 112 ARG A N 1
ATOM 882 C CA . ARG A 1 112 ? -1.052 1.326 9.218 1.00 97.38 112 ARG A CA 1
ATOM 883 C C . ARG A 1 112 ? -2.357 0.547 9.100 1.00 97.38 112 ARG A C 1
ATOM 885 O O . ARG A 1 112 ? -3.056 0.392 10.093 1.00 97.38 112 ARG A O 1
ATOM 892 N N . SER A 1 113 ? -2.662 0.016 7.922 1.00 98.44 113 SER A N 1
ATOM 893 C CA . SER A 1 113 ? -3.843 -0.829 7.734 1.00 98.44 113 SER A CA 1
ATOM 894 C C . SER A 1 113 ? -3.771 -2.086 8.609 1.00 98.44 113 SER A C 1
ATOM 896 O O . SER A 1 113 ? -4.746 -2.424 9.270 1.00 98.44 113 SER A O 1
ATOM 898 N N . ASN A 1 114 ? -2.605 -2.732 8.700 1.00 98.50 114 ASN A N 1
ATOM 899 C CA . ASN A 1 114 ? -2.399 -3.884 9.582 1.00 98.50 114 ASN A CA 1
ATOM 900 C C . ASN A 1 114 ? -2.556 -3.511 11.063 1.00 98.50 114 ASN A C 1
ATOM 902 O O . ASN A 1 114 ? -3.255 -4.217 11.780 1.00 98.50 114 ASN A O 1
ATOM 906 N N . VAL A 1 115 ? -1.997 -2.378 11.506 1.00 97.38 115 VAL A N 1
ATOM 907 C CA . VAL A 1 115 ? -2.187 -1.878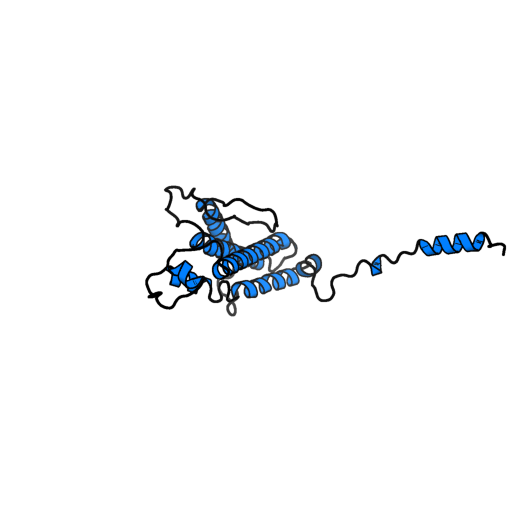 12.880 1.00 97.38 115 VAL A CA 1
ATOM 908 C C . VAL A 1 115 ? -3.670 -1.670 13.187 1.00 97.38 115 VAL A C 1
ATOM 910 O O . VAL A 1 115 ? -4.129 -2.057 14.260 1.00 97.38 115 VAL A O 1
ATOM 913 N N . ALA A 1 116 ? -4.437 -1.091 12.263 1.00 97.12 116 ALA A N 1
ATOM 914 C CA . ALA A 1 116 ? -5.868 -0.905 12.473 1.00 97.12 116 ALA A CA 1
ATOM 915 C C . ALA A 1 116 ? -6.613 -2.244 12.586 1.00 97.12 116 ALA A C 1
ATOM 917 O O . ALA A 1 116 ? -7.421 -2.417 13.496 1.00 97.12 116 ALA A O 1
ATOM 918 N N . LEU A 1 117 ? -6.292 -3.206 11.713 1.00 98.12 117 LEU A N 1
ATOM 919 C CA . LEU A 1 117 ? -6.870 -4.553 11.732 1.00 98.12 117 LEU A CA 1
ATOM 920 C C . LEU A 1 117 ? -6.539 -5.314 13.025 1.00 98.12 117 LEU A C 1
ATOM 922 O O . LEU A 1 117 ? -7.414 -5.961 13.595 1.00 98.12 117 LEU A O 1
ATOM 926 N N . GLU A 1 118 ? -5.309 -5.200 13.525 1.00 97.25 118 GLU A N 1
ATOM 927 C CA . GLU A 1 118 ? -4.868 -5.806 14.790 1.00 97.25 118 GLU A CA 1
ATOM 928 C C . GLU A 1 118 ? -5.593 -5.220 16.012 1.00 97.25 118 GLU A C 1
ATOM 930 O O . GLU A 1 118 ? -5.760 -5.906 17.018 1.00 97.25 118 GLU A O 1
ATOM 935 N N . ASN A 1 119 ? -6.067 -3.973 15.917 1.00 96.81 119 ASN A N 1
ATOM 936 C CA . ASN A 1 119 ? -6.747 -3.263 17.002 1.00 96.81 119 ASN A CA 1
ATOM 937 C C . ASN A 1 119 ? -8.274 -3.200 16.830 1.00 96.81 119 ASN A C 1
ATOM 939 O O . ASN A 1 119 ? -8.951 -2.564 17.632 1.00 96.81 119 ASN A O 1
ATOM 943 N N . LEU A 1 120 ? -8.856 -3.911 15.857 1.00 96.50 120 LEU A N 1
ATOM 944 C CA . LEU A 1 120 ? -10.308 -3.933 15.611 1.00 96.50 120 LEU A CA 1
ATOM 945 C C . LEU A 1 120 ? -11.158 -4.356 16.820 1.00 96.50 120 LEU A C 1
ATOM 947 O O . LEU A 1 120 ? -12.363 -4.111 16.834 1.00 96.50 120 LEU A O 1
ATOM 951 N N . GLY A 1 121 ? -10.560 -5.010 17.819 1.00 96.69 121 GLY A N 1
ATOM 952 C CA . GLY A 1 121 ? -11.244 -5.434 19.041 1.00 96.69 121 GLY A CA 1
ATOM 953 C C . GLY A 1 121 ? -11.807 -4.287 19.887 1.00 96.69 121 GLY A C 1
ATOM 954 O O . GLY A 1 1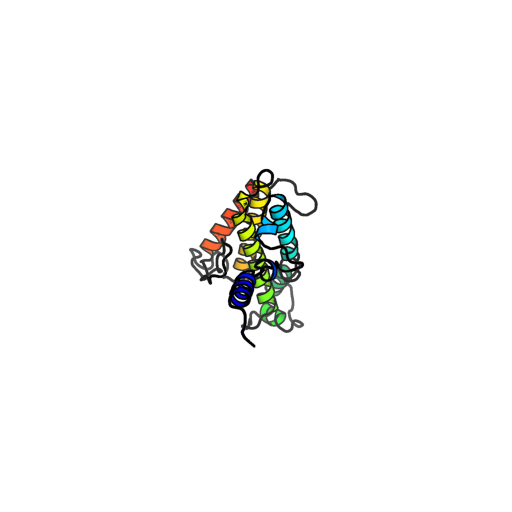21 ? -12.747 -4.524 20.638 1.00 96.69 121 GLY A O 1
ATOM 955 N N . VAL A 1 122 ? -11.278 -3.062 19.753 1.00 95.69 122 VAL A N 1
ATOM 956 C CA . VAL A 1 122 ? -11.773 -1.886 20.499 1.00 95.69 122 VAL A CA 1
ATOM 957 C C . VAL A 1 122 ? -12.999 -1.237 19.855 1.00 95.69 122 VAL A C 1
ATOM 959 O O . VAL A 1 122 ? -13.668 -0.427 20.492 1.00 95.69 122 VAL A O 1
ATOM 962 N N . ALA A 1 123 ? -13.289 -1.571 18.593 1.00 95.38 123 ALA A N 1
ATOM 963 C CA . ALA A 1 123 ? -14.418 -1.026 17.855 1.00 95.38 123 ALA A CA 1
ATOM 964 C C . ALA A 1 123 ? -15.676 -1.885 18.022 1.00 95.38 123 ALA A C 1
ATOM 966 O O . ALA A 1 123 ? -15.639 -3.117 17.998 1.00 95.38 123 ALA A O 1
ATOM 967 N N . SER A 1 124 ? -16.808 -1.201 18.122 1.00 94.81 124 SER A N 1
ATOM 968 C CA . SER A 1 124 ? -18.154 -1.748 18.218 1.00 94.81 124 SER A CA 1
ATOM 969 C C . SER A 1 124 ? -19.010 -1.283 17.037 1.00 94.81 124 SER A C 1
ATOM 971 O O . SER A 1 124 ? -19.184 -2.043 16.085 1.00 94.81 124 SER A O 1
ATOM 973 N N . SER A 1 125 ? -19.494 -0.039 17.041 1.00 94.56 125 SER A N 1
ATOM 974 C CA . SER A 1 125 ? -20.469 0.454 16.061 1.00 94.56 125 SER A CA 1
ATOM 975 C C . SER A 1 125 ? -19.872 0.645 14.666 1.00 94.56 125 SER A C 1
ATOM 977 O O . SER A 1 125 ? -20.488 0.278 13.670 1.00 94.56 125 SER A O 1
ATOM 979 N N . GLN A 1 126 ? -18.626 1.111 14.595 1.00 93.88 126 GLN A N 1
ATOM 980 C CA . GLN A 1 126 ? -17.906 1.385 13.354 1.00 93.88 126 GLN A CA 1
ATOM 981 C C . GLN A 1 126 ? -16.955 0.250 12.948 1.00 93.88 126 GLN A C 1
ATOM 983 O O . GLN A 1 126 ? -16.124 0.425 12.058 1.00 93.88 126 GLN A O 1
ATOM 988 N N . LYS A 1 127 ? -17.047 -0.926 13.582 1.00 96.00 127 LYS A N 1
ATOM 989 C CA . LYS A 1 127 ? -16.096 -2.028 13.371 1.00 96.00 127 LYS A CA 1
ATOM 990 C C . LYS A 1 127 ? -16.012 -2.470 11.909 1.00 96.00 127 LYS A C 1
ATOM 992 O O . LYS A 1 127 ? -14.919 -2.489 11.350 1.00 96.00 127 LYS A O 1
ATOM 997 N N . SER A 1 128 ? -17.153 -2.773 11.287 1.00 96.00 128 SER A N 1
ATOM 998 C CA . SER A 1 128 ? -17.209 -3.197 9.879 1.00 96.00 128 SER A CA 1
ATOM 999 C C . SER A 1 128 ? -16.631 -2.135 8.952 1.00 96.00 128 SER A C 1
ATOM 1001 O O . SER A 1 128 ? -15.870 -2.437 8.042 1.00 96.00 128 SER A O 1
ATOM 1003 N N . PHE A 1 129 ? -16.935 -0.874 9.236 1.00 94.50 129 PHE A N 1
ATOM 1004 C CA . PHE A 1 129 ? -16.464 0.259 8.459 1.00 94.50 129 PHE A CA 1
ATOM 1005 C C . PHE A 1 129 ? -14.938 0.430 8.521 1.00 94.50 129 PHE A C 1
ATOM 1007 O O . PHE A 1 129 ? -14.283 0.578 7.490 1.00 94.50 129 PHE A O 1
ATOM 1014 N N . ILE A 1 130 ? -14.361 0.355 9.724 1.00 96.12 130 ILE A N 1
ATOM 1015 C CA . ILE A 1 130 ? -12.910 0.408 9.950 1.00 96.12 130 ILE A CA 1
ATOM 1016 C C . ILE A 1 130 ? -12.220 -0.768 9.256 1.00 96.12 130 ILE A C 1
ATOM 1018 O O . ILE A 1 130 ? -11.217 -0.577 8.568 1.00 96.12 130 ILE A O 1
ATOM 1022 N N . GLU A 1 131 ? -12.766 -1.977 9.410 1.00 97.94 131 GLU A N 1
ATOM 1023 C CA . GLU A 1 131 ? -12.223 -3.184 8.791 1.00 97.94 131 GLU A CA 1
ATOM 1024 C C . GLU A 1 131 ? -12.242 -3.088 7.262 1.00 97.94 131 GLU A C 1
ATOM 1026 O O . GLU A 1 131 ? -11.225 -3.348 6.614 1.00 97.94 131 GLU A O 1
ATOM 1031 N N . GLY A 1 132 ? -13.371 -2.664 6.691 1.00 97.62 132 GLY A N 1
ATOM 1032 C CA . GLY A 1 132 ? -13.533 -2.479 5.254 1.00 97.62 132 GLY A CA 1
ATOM 1033 C C . GLY A 1 132 ? -12.537 -1.469 4.690 1.00 97.62 132 GLY A C 1
ATOM 1034 O O . GLY A 1 132 ? -11.846 -1.770 3.717 1.00 97.62 132 GLY A O 1
ATOM 1035 N N . GLN A 1 133 ? -12.379 -0.309 5.337 1.00 96.38 133 GLN A N 1
ATOM 1036 C CA . GLN A 1 133 ? -11.418 0.707 4.900 1.00 96.38 133 GLN A CA 1
ATOM 1037 C C . GLN A 1 133 ? -9.969 0.215 4.994 1.00 96.38 133 GLN A C 1
ATOM 1039 O O . GLN A 1 133 ? -9.188 0.407 4.062 1.00 96.38 133 GLN A O 1
ATOM 1044 N N . ALA A 1 134 ? -9.594 -0.443 6.094 1.00 98.19 134 ALA A N 1
ATOM 1045 C CA . ALA A 1 134 ? -8.237 -0.953 6.267 1.00 98.19 134 ALA A CA 1
ATOM 1046 C C . ALA A 1 134 ? -7.899 -2.020 5.215 1.00 98.19 134 ALA A C 1
ATOM 1048 O O . ALA A 1 134 ? -6.819 -1.992 4.622 1.00 98.19 134 ALA A O 1
ATOM 1049 N N . LYS A 1 135 ? -8.835 -2.929 4.924 1.00 98.62 135 LYS A N 1
ATOM 1050 C CA . LYS A 1 135 ? -8.671 -3.933 3.865 1.00 98.62 135 LYS A CA 1
ATOM 1051 C C . LYS A 1 135 ? -8.604 -3.299 2.481 1.00 98.62 135 LYS A C 1
ATOM 1053 O O . LYS A 1 135 ? -7.729 -3.670 1.702 1.00 98.62 135 LYS A O 1
ATOM 1058 N N . PHE A 1 136 ? -9.447 -2.308 2.195 1.00 98.19 136 PHE A N 1
ATOM 1059 C CA . PHE A 1 136 ? -9.394 -1.570 0.934 1.00 98.19 136 PHE A CA 1
ATOM 1060 C C . PHE A 1 136 ? -8.010 -0.953 0.707 1.00 98.19 136 PHE A C 1
ATOM 1062 O O . PHE A 1 136 ? -7.376 -1.216 -0.315 1.00 98.19 136 PHE A O 1
ATOM 1069 N N . PHE A 1 137 ? -7.500 -0.193 1.680 1.00 98.25 137 PHE A N 1
ATOM 1070 C CA . PHE A 1 137 ? -6.194 0.451 1.556 1.00 98.25 137 PHE A CA 1
ATOM 1071 C C . PHE A 1 137 ? -5.047 -0.549 1.474 1.00 98.25 137 PHE A C 1
ATOM 1073 O O . PHE A 1 137 ? -4.150 -0.368 0.651 1.00 98.25 137 PHE A O 1
ATOM 1080 N N . ARG A 1 138 ? -5.087 -1.630 2.260 1.00 98.75 138 ARG A N 1
ATOM 1081 C CA . ARG A 1 138 ? -4.080 -2.690 2.178 1.00 98.75 138 ARG A CA 1
ATOM 1082 C C . ARG A 1 138 ? -4.064 -3.346 0.797 1.00 98.75 138 ARG A C 1
ATOM 1084 O O . ARG A 1 138 ? -3.011 -3.382 0.166 1.00 98.75 138 ARG A O 1
ATOM 1091 N N . GLY A 1 139 ? -5.224 -3.786 0.308 1.00 98.75 139 GLY A N 1
ATOM 1092 C CA . GLY A 1 139 ? -5.365 -4.415 -1.006 1.00 98.75 139 GLY A CA 1
ATOM 1093 C C . GLY A 1 139 ? -4.939 -3.488 -2.146 1.00 98.75 139 GLY A C 1
ATOM 1094 O O . GLY A 1 139 ? -4.155 -3.888 -3.005 1.00 98.75 139 GLY A O 1
ATOM 1095 N N . MET A 1 140 ? -5.371 -2.225 -2.120 1.00 98.25 140 MET A N 1
ATOM 1096 C CA . MET A 1 140 ? -4.964 -1.211 -3.098 1.00 98.25 140 MET A CA 1
ATOM 1097 C C . MET A 1 140 ? -3.444 -0.995 -3.090 1.00 98.25 140 MET A C 1
ATOM 1099 O O . MET A 1 140 ? -2.809 -0.978 -4.142 1.00 98.25 140 MET A O 1
ATOM 1103 N N . SER A 1 141 ? -2.827 -0.869 -1.914 1.00 98.56 141 SER A N 1
ATOM 1104 C CA . SER A 1 141 ? -1.381 -0.665 -1.818 1.00 98.56 141 SER A CA 1
ATOM 1105 C C . SER A 1 141 ? -0.565 -1.878 -2.251 1.00 98.56 141 SER A C 1
ATOM 1107 O O . SER A 1 141 ? 0.447 -1.698 -2.930 1.00 98.56 141 SER A O 1
ATOM 1109 N N . HIS A 1 142 ? -1.001 -3.104 -1.944 1.00 98.75 142 HIS A N 1
ATOM 1110 C CA . HIS A 1 142 ? -0.375 -4.307 -2.504 1.00 98.75 142 HIS A CA 1
ATOM 1111 C C . HIS A 1 142 ? -0.512 -4.362 -4.027 1.00 98.75 142 HIS A C 1
ATOM 1113 O O . HIS A 1 142 ? 0.449 -4.741 -4.695 1.00 98.75 142 HIS A O 1
ATOM 1119 N N . PHE A 1 143 ? -1.657 -3.949 -4.578 1.00 98.56 143 PHE A N 1
ATOM 1120 C CA . PHE A 1 143 ? -1.884 -3.910 -6.023 1.00 98.56 143 PHE A CA 1
ATOM 1121 C C . PHE A 1 143 ? -0.940 -2.938 -6.744 1.00 98.56 143 PHE A C 1
ATOM 1123 O O . PHE A 1 143 ? -0.301 -3.302 -7.733 1.00 98.56 143 PHE A O 1
ATOM 1130 N N . GLU A 1 144 ? -0.787 -1.724 -6.219 1.00 97.81 144 GLU A N 1
ATOM 1131 C CA . GLU A 1 144 ? 0.130 -0.729 -6.786 1.00 97.81 144 GLU A CA 1
ATOM 1132 C C . GLU A 1 144 ? 1.592 -1.183 -6.723 1.00 97.81 144 GLU A C 1
ATOM 1134 O O . GLU A 1 144 ? 2.358 -0.999 -7.669 1.00 97.81 144 GLU A O 1
ATOM 1139 N N . LEU A 1 145 ? 1.984 -1.840 -5.631 1.00 98.19 145 LEU A N 1
ATOM 1140 C CA . LEU A 1 145 ? 3.327 -2.389 -5.490 1.00 98.19 145 LEU A CA 1
ATOM 1141 C C . LEU A 1 145 ? 3.580 -3.552 -6.455 1.00 98.19 145 LEU A C 1
ATOM 1143 O O . LEU A 1 145 ? 4.602 -3.568 -7.138 1.00 98.19 145 LEU A O 1
ATOM 1147 N N . VAL A 1 146 ? 2.679 -4.535 -6.538 1.00 98.44 146 VAL A N 1
ATOM 1148 C CA . VAL A 1 146 ? 2.930 -5.719 -7.374 1.00 98.44 146 VAL A CA 1
ATOM 1149 C C . VAL A 1 146 ? 3.000 -5.359 -8.853 1.00 98.44 146 VAL A C 1
ATOM 1151 O O . VAL A 1 146 ? 3.857 -5.885 -9.554 1.00 98.44 146 VAL A O 1
ATOM 1154 N N . ARG A 1 147 ? 2.179 -4.414 -9.328 1.00 95.50 147 ARG A N 1
ATOM 1155 C CA . ARG A 1 147 ? 2.188 -4.033 -10.746 1.00 95.50 147 ARG A CA 1
ATOM 1156 C C . ARG A 1 147 ? 3.410 -3.202 -11.156 1.00 95.50 147 ARG A C 1
ATOM 1158 O O . ARG A 1 147 ? 3.778 -3.226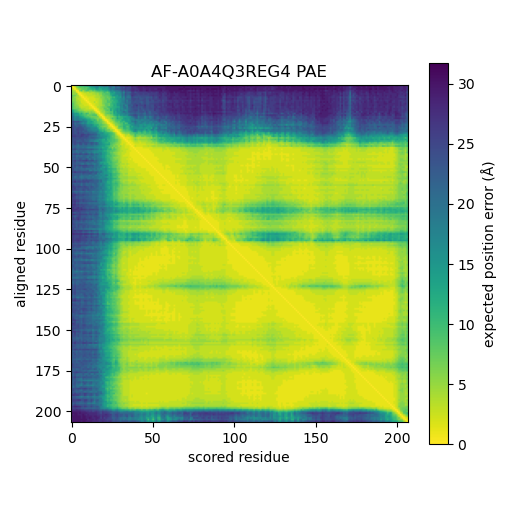 -12.323 1.00 95.50 147 ARG A O 1
ATOM 1165 N N . LEU A 1 148 ? 4.028 -2.469 -10.223 1.00 93.44 148 LEU A N 1
ATOM 1166 C CA . LEU A 1 148 ? 5.209 -1.637 -10.498 1.00 93.44 148 LEU A CA 1
ATOM 1167 C C . LEU A 1 148 ? 6.540 -2.359 -10.234 1.00 93.44 148 LEU A C 1
ATOM 1169 O O . LEU A 1 148 ? 7.550 -2.010 -10.844 1.00 93.44 148 LEU A O 1
ATOM 1173 N N . PHE A 1 149 ? 6.565 -3.344 -9.330 1.00 95.25 149 PHE A N 1
ATOM 1174 C CA . PHE A 1 149 ? 7.802 -3.978 -8.846 1.00 95.25 149 PHE A CA 1
ATOM 1175 C C . PHE A 1 149 ? 7.906 -5.482 -9.148 1.00 95.25 149 PHE A C 1
ATOM 1177 O O . PHE A 1 149 ? 8.888 -6.123 -8.760 1.00 95.25 149 PHE A O 1
ATOM 1184 N N . ALA A 1 150 ? 6.928 -6.061 -9.841 1.00 96.81 150 ALA A N 1
ATOM 1185 C CA . ALA A 1 150 ? 6.973 -7.442 -10.306 1.00 96.81 150 ALA A CA 1
ATOM 1186 C C . ALA A 1 150 ? 6.698 -7.541 -11.809 1.00 96.81 150 ALA A C 1
ATOM 1188 O O . ALA A 1 150 ? 6.323 -6.571 -12.465 1.00 96.81 150 ALA A O 1
ATOM 1189 N N . GLN A 1 151 ? 6.914 -8.738 -12.352 1.00 97.44 151 GLN A N 1
ATOM 1190 C CA . GLN A 1 151 ? 6.446 -9.056 -13.696 1.00 97.44 151 GLN A CA 1
ATOM 1191 C C . GLN A 1 151 ? 4.908 -9.115 -13.713 1.00 97.44 151 GLN A C 1
ATOM 1193 O O . GLN A 1 151 ? 4.293 -9.355 -12.669 1.00 97.44 151 GLN A O 1
ATOM 1198 N N . PRO A 1 152 ? 4.271 -8.869 -14.871 1.00 97.06 152 PRO A N 1
ATOM 1199 C CA . PRO A 1 152 ? 2.820 -8.848 -14.953 1.00 97.06 152 PRO A CA 1
ATOM 1200 C C . PRO A 1 152 ? 2.225 -10.233 -14.694 1.00 97.06 152 PRO A C 1
ATOM 1202 O O . PRO A 1 152 ? 2.849 -11.271 -14.935 1.00 97.06 152 PRO A O 1
ATOM 1205 N N . TRP A 1 153 ? 0.962 -10.242 -14.272 1.00 97.50 153 TRP A N 1
ATOM 1206 C CA . TRP A 1 153 ? 0.166 -11.463 -14.253 1.00 97.50 153 TRP A CA 1
ATOM 1207 C C . TRP A 1 153 ? 0.182 -12.128 -15.640 1.00 97.50 153 TRP A C 1
ATOM 1209 O O . TRP A 1 153 ? -0.033 -11.473 -16.657 1.00 97.50 153 TRP A O 1
ATOM 1219 N N . GLY A 1 154 ? 0.440 -13.430 -15.680 1.00 97.69 154 GLY A N 1
ATOM 1220 C CA . GLY A 1 154 ? 0.614 -14.231 -16.889 1.00 97.69 154 GLY A CA 1
ATOM 1221 C C . GLY A 1 154 ? 2.065 -14.379 -17.355 1.00 97.69 154 GLY A C 1
ATOM 1222 O O . GLY A 1 154 ? 2.300 -15.109 -18.312 1.00 97.69 154 GLY A O 1
ATOM 1223 N N . TYR A 1 155 ? 3.046 -13.747 -16.695 1.00 97.88 155 TYR A N 1
ATOM 1224 C CA . TYR A 1 155 ? 4.461 -13.887 -17.074 1.00 97.88 155 TYR A CA 1
ATOM 1225 C C . TYR A 1 155 ? 4.977 -15.332 -16.953 1.00 97.88 155 TYR A C 1
ATOM 1227 O O . TYR A 1 155 ? 5.745 -15.793 -17.795 1.00 97.88 155 TYR A O 1
ATOM 1235 N N . THR A 1 156 ? 4.524 -16.071 -15.936 1.00 98.25 156 THR A N 1
ATOM 1236 C CA . THR A 1 156 ? 4.612 -17.540 -15.903 1.00 98.25 156 THR A CA 1
ATOM 1237 C C . THR A 1 156 ? 3.202 -18.126 -15.984 1.00 98.25 156 THR A C 1
ATOM 1239 O O . THR A 1 156 ? 2.272 -17.479 -15.496 1.00 98.25 156 THR A O 1
ATOM 1242 N N . PRO A 1 157 ? 3.014 -19.343 -16.539 1.00 97.88 157 PRO A N 1
ATOM 1243 C CA . PRO A 1 157 ? 1.685 -19.950 -16.686 1.00 97.88 157 PRO A CA 1
ATOM 1244 C C . PRO A 1 157 ? 0.874 -20.035 -15.384 1.00 97.88 157 PRO A C 1
ATOM 1246 O O . PRO A 1 157 ? -0.352 -20.012 -15.411 1.00 97.88 157 PRO A O 1
ATOM 1249 N N . ASP A 1 158 ? 1.560 -20.124 -14.247 1.00 97.44 158 ASP A N 1
ATOM 1250 C CA . ASP A 1 158 ? 0.998 -20.293 -12.907 1.00 97.44 158 ASP A CA 1
ATOM 1251 C C . ASP A 1 158 ? 1.198 -19.076 -11.981 1.00 97.44 158 ASP A C 1
ATOM 1253 O O . ASP A 1 158 ? 0.803 -19.120 -10.817 1.00 97.44 158 ASP A O 1
ATOM 1257 N N . ASN A 1 159 ? 1.815 -17.992 -12.465 1.00 98.25 159 ASN A N 1
ATOM 1258 C CA . ASN A 1 159 ? 2.173 -16.807 -11.671 1.00 98.25 159 ASN A CA 1
ATOM 1259 C C . ASN A 1 159 ? 3.073 -17.072 -10.445 1.00 98.25 159 ASN A C 1
ATOM 1261 O O . ASN A 1 159 ? 3.076 -16.285 -9.494 1.00 98.25 159 ASN A O 1
ATOM 1265 N N . SER A 1 160 ? 3.866 -18.147 -10.472 1.00 98.06 160 SER A N 1
ATOM 1266 C CA . SER A 1 160 ? 4.829 -18.508 -9.419 1.00 98.06 160 SER A CA 1
ATOM 1267 C C . SER A 1 160 ? 6.089 -17.635 -9.375 1.00 98.06 160 SER A C 1
ATOM 1269 O O . SER A 1 160 ? 6.884 -17.735 -8.440 1.00 98.06 160 SER A O 1
ATOM 1271 N N . HIS A 1 161 ? 6.299 -16.763 -10.361 1.00 98.38 161 HIS A N 1
ATOM 1272 C CA . HIS A 1 161 ? 7.418 -15.825 -10.349 1.00 98.38 161 HIS A CA 1
ATOM 1273 C C . HIS A 1 161 ? 7.309 -14.818 -9.191 1.00 98.38 161 HIS A C 1
ATOM 1275 O O . HIS A 1 161 ? 6.234 -14.549 -8.650 1.00 98.38 161 HIS A O 1
ATOM 1281 N N . LEU A 1 162 ? 8.455 -14.248 -8.807 1.00 98.62 162 LEU A N 1
ATOM 1282 C CA . LEU A 1 162 ? 8.551 -13.362 -7.649 1.00 98.62 162 LEU A CA 1
ATOM 1283 C C . LEU A 1 162 ? 7.707 -12.090 -7.825 1.00 98.62 162 LEU A C 1
ATOM 1285 O O . LEU A 1 162 ? 7.872 -11.347 -8.793 1.00 98.62 162 LEU A O 1
ATOM 1289 N N . GLY A 1 163 ? 6.863 -11.832 -6.829 1.00 98.56 163 GLY A N 1
ATOM 1290 C CA . GLY A 1 163 ? 6.018 -10.656 -6.661 1.00 98.56 163 GLY A CA 1
ATOM 1291 C C . GLY A 1 163 ? 6.662 -9.625 -5.741 1.00 98.56 163 GLY A C 1
ATOM 1292 O O . GLY A 1 163 ? 7.672 -9.019 -6.081 1.00 98.56 163 GLY A O 1
ATOM 1293 N N . ILE A 1 164 ? 6.108 -9.419 -4.554 1.00 98.62 164 ILE A N 1
ATOM 1294 C CA . ILE A 1 164 ? 6.592 -8.448 -3.559 1.00 98.62 164 ILE A CA 1
ATOM 1295 C C . ILE A 1 164 ? 6.575 -9.080 -2.160 1.00 98.62 164 ILE A C 1
ATOM 1297 O O . ILE A 1 164 ? 5.927 -10.111 -1.971 1.00 98.62 164 ILE A O 1
ATOM 1301 N N . PRO A 1 165 ? 7.255 -8.509 -1.151 1.00 98.38 165 PRO A N 1
ATOM 1302 C CA . PRO A 1 165 ? 7.050 -8.920 0.235 1.00 98.38 165 PRO A CA 1
ATOM 1303 C C . PRO A 1 165 ? 5.582 -8.728 0.655 1.00 98.38 165 PRO A C 1
ATOM 1305 O O . PRO A 1 165 ? 5.093 -7.597 0.736 1.00 98.38 165 PRO A O 1
ATOM 1308 N N . LEU A 1 166 ? 4.874 -9.826 0.923 1.00 98.38 166 LEU A N 1
ATOM 1309 C CA . LEU A 1 166 ? 3.460 -9.800 1.296 1.00 98.38 166 LEU A CA 1
ATOM 1310 C C . LEU A 1 166 ? 3.308 -9.542 2.802 1.00 98.38 166 LEU A C 1
ATOM 1312 O O . LEU A 1 166 ? 3.705 -10.354 3.633 1.00 98.38 166 LEU A O 1
ATOM 1316 N N . ARG A 1 167 ? 2.746 -8.383 3.159 1.00 97.94 167 ARG A N 1
ATOM 1317 C CA . ARG A 1 167 ? 2.633 -7.888 4.544 1.00 97.94 167 ARG A CA 1
ATOM 1318 C C . ARG A 1 167 ? 1.175 -7.854 4.994 1.00 97.94 167 ARG A C 1
ATOM 1320 O O . ARG A 1 167 ? 0.454 -6.929 4.633 1.00 97.94 167 ARG A O 1
ATOM 1327 N N . ILE A 1 168 ? 0.772 -8.816 5.820 1.00 97.75 168 ILE A N 1
ATOM 1328 C CA . ILE A 1 168 ? -0.595 -8.916 6.373 1.00 97.75 168 ILE A CA 1
ATOM 1329 C C . ILE A 1 168 ? -0.674 -8.683 7.892 1.00 97.75 168 ILE A C 1
ATOM 1331 O O . ILE A 1 168 ? -1.759 -8.745 8.462 1.00 97.75 168 ILE A O 1
ATOM 1335 N N . VAL A 1 169 ? 0.471 -8.402 8.521 1.00 96.44 169 VAL A N 1
ATOM 1336 C CA . VAL A 1 169 ? 0.635 -8.043 9.939 1.00 96.44 169 VAL A CA 1
ATOM 1337 C C . VAL A 1 169 ? 1.649 -6.900 10.068 1.00 96.44 169 VAL A C 1
ATOM 1339 O O . VAL A 1 169 ? 2.529 -6.750 9.209 1.00 96.44 169 VAL A O 1
ATOM 1342 N N . SER A 1 170 ? 1.536 -6.094 11.121 1.00 94.31 170 SER A N 1
ATOM 1343 C CA . SER A 1 170 ? 2.477 -5.024 11.465 1.00 94.31 170 SER A CA 1
ATOM 1344 C C . SER A 1 170 ? 3.708 -5.636 12.135 1.00 94.31 170 SER A C 1
ATOM 1346 O O . SER A 1 170 ? 3.667 -6.091 13.277 1.00 94.31 170 SER A O 1
ATOM 1348 N N . SER A 1 171 ? 4.835 -5.666 11.422 1.00 92.88 171 SER A N 1
ATOM 1349 C CA . SER A 1 171 ? 6.081 -6.250 11.929 1.00 92.88 171 SER A CA 1
ATOM 1350 C C . SER A 1 171 ? 7.304 -5.658 11.241 1.00 92.88 171 SER A C 1
ATOM 1352 O O . SER A 1 171 ? 7.308 -5.441 10.030 1.00 92.88 171 SER A O 1
ATOM 1354 N N . ALA A 1 172 ? 8.380 -5.477 12.009 1.00 90.62 172 ALA A N 1
ATOM 1355 C CA . ALA A 1 172 ? 9.688 -5.074 11.496 1.00 90.62 172 ALA A CA 1
ATOM 1356 C C . ALA A 1 172 ? 10.499 -6.245 10.903 1.00 90.62 172 ALA A C 1
ATOM 1358 O O . ALA A 1 172 ? 11.553 -6.023 10.311 1.00 90.62 172 ALA A O 1
ATOM 1359 N N . GLN A 1 173 ? 10.033 -7.492 11.045 1.00 93.94 173 GLN A N 1
ATOM 1360 C CA . GLN A 1 173 ? 10.735 -8.670 10.526 1.00 93.94 173 GLN A CA 1
ATOM 1361 C C . GLN A 1 173 ? 10.880 -8.584 9.004 1.00 93.94 173 GLN A C 1
ATOM 1363 O O . GLN A 1 173 ? 9.915 -8.266 8.317 1.00 93.94 173 GLN A O 1
ATOM 1368 N N . ALA A 1 174 ? 12.057 -8.870 8.449 1.00 92.56 174 ALA A N 1
ATOM 1369 C CA . ALA A 1 174 ? 12.230 -8.939 6.999 1.00 92.56 174 ALA A CA 1
ATOM 1370 C C . ALA A 1 174 ? 11.474 -10.144 6.412 1.00 92.56 174 ALA A C 1
ATOM 1372 O O . ALA A 1 174 ? 11.455 -11.217 7.010 1.00 92.56 174 ALA A O 1
ATOM 1373 N N . LEU A 1 175 ? 10.871 -9.966 5.235 1.00 95.94 175 LEU A N 1
ATOM 1374 C CA . LEU A 1 175 ? 10.172 -11.026 4.510 1.00 95.94 175 LEU A CA 1
ATOM 1375 C C . LEU A 1 175 ? 10.786 -11.193 3.124 1.00 95.94 175 LEU A C 1
ATOM 1377 O O . LEU A 1 175 ? 11.145 -10.209 2.475 1.00 95.94 175 LEU A O 1
ATOM 1381 N N . ASN A 1 176 ? 10.846 -12.440 2.664 1.00 97.62 176 ASN A N 1
ATOM 1382 C CA . ASN A 1 176 ? 11.112 -12.734 1.263 1.00 97.62 176 ASN A CA 1
ATOM 1383 C C . ASN A 1 176 ? 9.930 -12.281 0.394 1.00 97.62 176 ASN A C 1
ATOM 1385 O O . ASN A 1 176 ? 8.809 -12.095 0.877 1.00 97.62 176 ASN A O 1
ATOM 1389 N N . ARG A 1 177 ? 10.184 -12.104 -0.905 1.00 98.38 177 ARG A N 1
ATOM 1390 C CA . ARG A 1 177 ? 9.119 -11.838 -1.877 1.00 98.38 177 ARG A CA 1
ATOM 1391 C C . ARG A 1 177 ? 8.207 -13.061 -1.957 1.00 98.38 177 ARG A C 1
ATOM 1393 O O . ARG A 1 177 ? 8.695 -14.163 -2.191 1.00 98.38 177 ARG A O 1
ATOM 1400 N N . ALA A 1 178 ? 6.909 -12.839 -1.786 1.00 98.56 178 ALA A N 1
ATOM 1401 C CA . ALA A 1 178 ? 5.889 -13.800 -2.173 1.00 98.56 178 ALA A CA 1
ATOM 1402 C C . ALA A 1 178 ? 5.809 -13.870 -3.704 1.00 98.56 178 ALA A C 1
ATOM 1404 O O . ALA A 1 178 ? 6.338 -13.002 -4.407 1.00 98.56 178 ALA A O 1
ATOM 1405 N N . THR A 1 179 ? 5.145 -14.890 -4.226 1.00 98.75 179 THR A N 1
ATOM 1406 C CA . THR A 1 179 ? 4.822 -15.003 -5.651 1.00 98.75 179 THR A CA 1
ATOM 1407 C C . THR A 1 179 ? 3.796 -13.948 -6.065 1.00 98.75 179 THR A C 1
ATOM 1409 O O . THR A 1 179 ? 3.026 -13.450 -5.240 1.00 98.75 179 THR A O 1
ATOM 1412 N N . VAL A 1 180 ? 3.745 -13.602 -7.354 1.00 98.69 180 VAL A N 1
ATOM 1413 C CA . VAL A 1 180 ? 2.680 -12.728 -7.875 1.00 98.69 180 VAL A CA 1
ATOM 1414 C C . VAL A 1 180 ? 1.304 -13.339 -7.608 1.00 98.69 180 VAL A C 1
ATOM 1416 O O . VAL A 1 180 ? 0.392 -12.613 -7.215 1.00 98.69 180 VAL A O 1
ATOM 1419 N N . LYS A 1 181 ? 1.167 -14.668 -7.719 1.00 98.75 181 LYS A N 1
ATOM 1420 C CA . LYS A 1 181 ? -0.079 -15.367 -7.392 1.00 98.75 181 LYS A CA 1
ATOM 1421 C C . LYS A 1 181 ? -0.565 -15.077 -5.968 1.00 98.75 181 LYS A C 1
ATOM 1423 O O . LYS A 1 181 ? -1.689 -14.618 -5.796 1.00 98.75 181 LYS A O 1
ATOM 1428 N N . GLU A 1 182 ? 0.281 -15.305 -4.965 1.00 98.81 182 GLU A N 1
ATOM 1429 C CA . GLU A 1 182 ? -0.073 -15.104 -3.550 1.00 98.81 182 GLU A CA 1
ATOM 1430 C C . GLU A 1 182 ? -0.451 -13.650 -3.251 1.00 98.81 182 GLU A C 1
ATOM 1432 O O . GLU A 1 182 ? -1.371 -13.383 -2.479 1.00 98.81 182 GLU A O 1
ATOM 1437 N N . VAL A 1 183 ? 0.238 -12.697 -3.884 1.00 98.81 183 VAL A N 1
ATOM 1438 C CA . VAL A 1 183 ? -0.061 -11.275 -3.706 1.00 98.81 183 VAL A CA 1
ATOM 1439 C C . VAL A 1 183 ? -1.445 -10.936 -4.263 1.00 98.81 183 VAL A C 1
ATOM 1441 O O . VAL A 1 183 ? -2.230 -10.287 -3.576 1.00 98.81 183 VAL A O 1
ATOM 1444 N N . TYR A 1 184 ? -1.781 -11.402 -5.468 1.00 98.75 184 TYR A N 1
ATOM 1445 C CA . TYR A 1 184 ? -3.110 -11.195 -6.054 1.00 98.75 184 TYR A CA 1
ATOM 1446 C C . TYR A 1 184 ? -4.218 -11.911 -5.277 1.00 98.75 184 TYR A C 1
ATOM 1448 O O . TYR A 1 184 ? -5.285 -11.328 -5.091 1.00 98.75 184 TYR A O 1
ATOM 1456 N N . ASP A 1 185 ? -3.967 -13.123 -4.774 1.00 98.81 185 ASP A N 1
ATOM 1457 C CA . ASP A 1 185 ? -4.921 -13.840 -3.920 1.00 98.81 185 ASP A CA 1
ATOM 1458 C C . ASP A 1 185 ? -5.275 -12.994 -2.678 1.00 98.81 185 ASP A C 1
ATOM 1460 O O . ASP A 1 185 ? -6.454 -12.826 -2.353 1.00 98.81 185 ASP A O 1
ATOM 1464 N N . GLN A 1 186 ? -4.274 -12.383 -2.031 1.00 98.81 186 GLN A N 1
ATOM 1465 C CA . GLN A 1 186 ? -4.487 -11.495 -0.884 1.00 98.81 186 GLN A CA 1
ATOM 1466 C C . GLN A 1 186 ? -5.196 -10.185 -1.266 1.00 98.81 186 GLN A C 1
ATOM 1468 O O . GLN A 1 186 ? -6.109 -9.764 -0.554 1.00 98.81 186 GLN A O 1
ATOM 1473 N N . ILE A 1 187 ? -4.816 -9.555 -2.386 1.00 98.88 187 ILE A N 1
ATOM 1474 C CA . ILE A 1 187 ? -5.473 -8.339 -2.900 1.00 98.88 187 ILE A CA 1
ATOM 1475 C C . ILE A 1 187 ? -6.967 -8.600 -3.105 1.00 98.88 187 ILE A C 1
ATOM 1477 O O . ILE A 1 187 ? -7.805 -7.844 -2.621 1.00 98.88 187 ILE A O 1
ATOM 1481 N N . ILE A 1 188 ? -7.310 -9.691 -3.793 1.00 98.81 188 ILE A N 1
ATOM 1482 C CA . ILE A 1 188 ? -8.700 -10.046 -4.091 1.00 98.81 188 ILE A CA 1
ATOM 1483 C C . ILE A 1 188 ? -9.470 -10.331 -2.800 1.00 98.81 188 ILE A C 1
ATOM 1485 O O . ILE A 1 188 ? -10.615 -9.898 -2.671 1.00 98.81 188 ILE A O 1
ATOM 1489 N N . ALA A 1 189 ? -8.861 -11.039 -1.846 1.00 98.81 189 ALA A N 1
ATOM 1490 C CA . ALA A 1 189 ? -9.487 -11.326 -0.561 1.00 98.81 189 ALA A CA 1
ATOM 1491 C C . ALA A 1 189 ? -9.815 -10.042 0.217 1.00 98.81 189 ALA A C 1
ATOM 14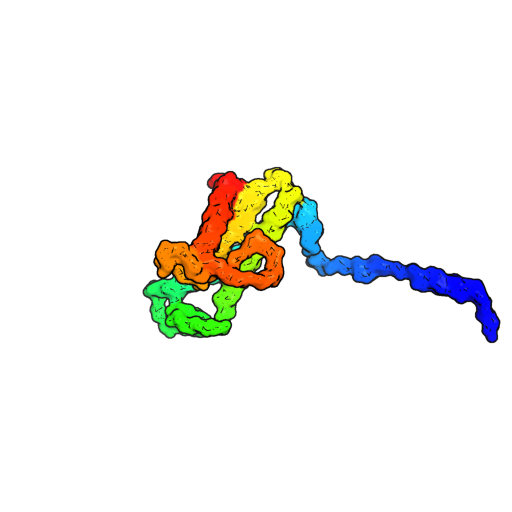93 O O . ALA A 1 189 ? -10.925 -9.897 0.730 1.00 98.81 189 ALA A O 1
ATOM 1494 N N . ASP A 1 190 ? -8.878 -9.094 0.276 1.00 98.81 190 ASP A N 1
ATOM 1495 C CA . ASP A 1 190 ? -9.087 -7.832 0.978 1.00 98.81 190 ASP A CA 1
ATOM 1496 C C . ASP A 1 190 ? -10.112 -6.938 0.274 1.00 98.81 190 ASP A C 1
ATOM 1498 O O . ASP A 1 190 ? -11.010 -6.419 0.935 1.00 98.81 190 ASP A O 1
ATOM 1502 N N . LEU A 1 191 ? -10.043 -6.804 -1.053 1.00 98.56 191 LEU A N 1
ATOM 1503 C CA . LEU A 1 191 ? -10.976 -5.960 -1.803 1.00 98.56 191 LEU A CA 1
ATOM 1504 C C . LEU A 1 191 ? -12.409 -6.513 -1.788 1.00 98.56 191 LEU A C 1
ATOM 1506 O O . LEU A 1 191 ? -13.346 -5.737 -1.642 1.00 98.56 191 LEU A O 1
ATOM 1510 N N . LYS A 1 192 ? -12.603 -7.838 -1.858 1.00 98.44 192 LYS A N 1
ATOM 1511 C CA . LYS A 1 192 ? -13.940 -8.451 -1.724 1.00 98.44 192 LYS A CA 1
ATOM 1512 C C . LYS A 1 192 ? -14.529 -8.277 -0.328 1.00 98.44 192 LYS A C 1
ATOM 1514 O O . LYS A 1 192 ? -15.726 -8.044 -0.179 1.00 98.44 192 LYS A O 1
ATOM 1519 N N . ALA A 1 193 ? -13.696 -8.399 0.702 1.00 98.06 193 ALA A N 1
ATOM 1520 C CA . ALA A 1 193 ? -14.132 -8.138 2.065 1.00 98.06 193 ALA A CA 1
ATOM 1521 C C . ALA A 1 193 ? -14.480 -6.653 2.254 1.00 98.06 193 ALA A C 1
ATOM 1523 O O . ALA A 1 193 ? -15.512 -6.349 2.842 1.00 98.06 193 ALA A O 1
ATOM 1524 N N . ALA A 1 194 ? -13.681 -5.736 1.702 1.00 97.44 194 ALA A N 1
ATOM 1525 C CA . ALA A 1 194 ? -13.980 -4.309 1.730 1.00 97.44 194 ALA A CA 1
ATOM 1526 C C . ALA A 1 194 ? -15.304 -3.973 1.029 1.00 97.44 194 ALA A C 1
ATOM 1528 O O . ALA A 1 194 ? -16.119 -3.266 1.608 1.00 97.44 194 ALA A O 1
ATOM 1529 N N . ASP A 1 195 ? -15.551 -4.538 -0.155 1.00 95.69 195 ASP A N 1
ATOM 153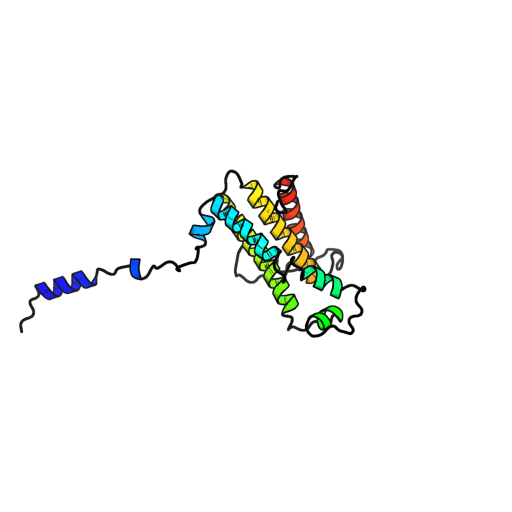0 C CA . ASP A 1 195 ? -16.805 -4.378 -0.907 1.00 95.69 195 ASP A CA 1
ATOM 1531 C C . ASP A 1 195 ? -18.039 -4.803 -0.092 1.00 95.69 195 ASP A C 1
ATOM 1533 O O . ASP A 1 195 ? -19.072 -4.144 -0.113 1.00 95.69 195 ASP A O 1
ATOM 1537 N N . THR A 1 196 ? -17.910 -5.864 0.709 1.00 96.19 196 THR A N 1
ATOM 1538 C CA . THR A 1 196 ? -19.000 -6.339 1.579 1.00 96.19 196 THR A CA 1
ATOM 1539 C C . THR A 1 196 ? -19.203 -5.455 2.817 1.00 96.19 196 THR A C 1
ATOM 1541 O O . THR A 1 196 ? -20.306 -5.384 3.357 1.00 96.19 196 THR A O 1
ATOM 1544 N N . LEU A 1 197 ? -18.136 -4.828 3.318 1.00 95.81 197 LEU A N 1
ATOM 1545 C CA . LEU A 1 197 ? -18.123 -4.124 4.604 1.00 95.81 197 LEU A CA 1
ATOM 1546 C C . LEU A 1 197 ? -18.365 -2.613 4.487 1.00 95.81 197 LEU A C 1
ATOM 1548 O O . LEU A 1 197 ? -18.769 -1.985 5.469 1.00 95.81 197 LEU A O 1
ATOM 1552 N N . LEU A 1 198 ? -18.084 -2.023 3.325 1.00 93.38 198 LEU A N 1
ATOM 1553 C CA . LEU A 1 198 ? -18.202 -0.587 3.087 1.00 93.38 198 LEU A CA 1
ATOM 1554 C C . LEU A 1 198 ? -19.603 -0.199 2.584 1.00 93.38 198 LEU A C 1
ATOM 1556 O O . LEU A 1 198 ? -20.257 -0.970 1.883 1.00 93.38 198 LEU A O 1
ATOM 1560 N N . PRO A 1 199 ? -20.088 1.010 2.922 1.00 88.06 199 PRO A N 1
ATOM 1561 C CA . PRO A 1 199 ? -21.367 1.500 2.423 1.00 88.06 199 PRO A CA 1
ATOM 1562 C C . PRO A 1 199 ? -21.311 1.781 0.913 1.00 88.06 199 PRO A C 1
ATOM 1564 O O . PRO A 1 199 ? -20.316 2.281 0.393 1.00 88.06 199 PRO A O 1
ATOM 1567 N N . ALA A 1 200 ? -22.427 1.548 0.215 1.00 80.38 200 ALA A N 1
ATOM 1568 C CA . ALA A 1 200 ? -22.536 1.765 -1.233 1.00 80.38 200 ALA A CA 1
ATOM 1569 C C . ALA A 1 200 ? -22.439 3.247 -1.665 1.00 80.38 200 ALA A C 1
ATOM 1571 O O . ALA A 1 200 ? -22.222 3.536 -2.839 1.00 80.38 200 ALA A O 1
ATOM 1572 N N . SER A 1 201 ? -22.616 4.191 -0.733 1.00 74.25 201 SER A N 1
ATOM 1573 C CA . SER A 1 201 ? -22.485 5.633 -0.969 1.00 74.25 201 SER A CA 1
ATOM 1574 C C . SER A 1 201 ? -21.416 6.208 -0.049 1.00 74.25 201 SER A C 1
ATOM 1576 O O . SER A 1 201 ? -21.496 6.042 1.167 1.00 74.25 201 SER A O 1
ATOM 1578 N N . SER A 1 202 ? -20.461 6.930 -0.631 1.00 64.19 202 SER A N 1
ATOM 1579 C CA . SER A 1 202 ? -19.436 7.678 0.097 1.00 64.19 202 SER A CA 1
ATOM 1580 C C . SER A 1 202 ? -19.970 9.022 0.600 1.00 64.19 202 SER A C 1
ATOM 1582 O O . SER A 1 202 ? -20.923 9.580 0.047 1.00 64.19 202 SER A O 1
ATOM 1584 N N . ALA A 1 203 ? -19.331 9.572 1.632 1.00 55.72 203 ALA A N 1
ATOM 1585 C CA . ALA A 1 203 ? -19.511 10.960 2.041 1.00 55.72 203 ALA A CA 1
ATOM 1586 C C . ALA A 1 203 ? -18.198 11.726 1.805 1.00 55.72 203 ALA A C 1
ATOM 1588 O O . ALA A 1 203 ? -17.181 11.458 2.438 1.00 55.72 203 ALA A O 1
ATOM 1589 N N . ASN A 1 204 ? -18.221 12.716 0.905 1.00 55.66 204 ASN A N 1
ATOM 1590 C CA . ASN A 1 204 ? -17.150 13.710 0.722 1.00 55.66 204 ASN A CA 1
ATOM 1591 C C . ASN A 1 204 ? -15.741 13.141 0.442 1.00 55.66 204 ASN A C 1
ATOM 1593 O O . ASN A 1 204 ? -14.761 13.564 1.054 1.00 55.66 204 ASN A O 1
ATOM 1597 N N . GLY A 1 205 ? -15.618 12.195 -0.495 1.00 56.50 205 GLY A N 1
ATOM 1598 C CA . GLY A 1 205 ? -14.308 11.680 -0.930 1.00 56.50 205 GLY A CA 1
ATOM 1599 C C . GLY A 1 205 ? -13.615 10.757 0.080 1.00 56.50 205 GLY A C 1
ATOM 1600 O O . GLY A 1 205 ? -12.461 10.384 -0.122 1.00 56.50 205 GLY A O 1
ATOM 1601 N N . LYS A 1 206 ? -14.322 10.375 1.144 1.00 58.81 206 LYS A N 1
ATOM 1602 C CA . LYS A 1 206 ? -13.991 9.260 2.026 1.00 58.81 206 LYS A CA 1
ATOM 1603 C C . LYS A 1 206 ? -15.089 8.212 1.893 1.00 58.81 206 LYS A C 1
ATOM 1605 O O . LYS A 1 206 ? -16.250 8.575 1.688 1.00 58.81 206 LYS A O 1
ATOM 1610 N N . PHE A 1 207 ? -14.720 6.940 1.988 1.00 54.62 207 PHE A N 1
ATOM 1611 C CA . PHE A 1 207 ? -15.703 5.917 2.327 1.00 54.62 207 PHE A CA 1
ATOM 1612 C C . PHE A 1 207 ? -15.955 6.039 3.814 1.00 54.62 207 PHE A C 1
ATOM 1614 O O . PHE A 1 207 ? -14.949 6.017 4.563 1.00 54.62 207 PHE A O 1
#

Nearest PDB structures (foldseek):
  8ypu-assembly1_B  TM=7.403E-01  e=7.217E-05  Bacteroides fragilis
  3lew-assembly1_A  TM=8.034E-01  e=1.244E-04  Phocaeicola vulgatus ATCC 8482
  8qa0-assembly1_G  TM=2.522E-01  e=2.872E+00  Homo sapiens

Mean predicted aligned error: 8.68 Å